Protein AF-A0A950A5D2-F1 (afdb_monomer)

Structure (mmCIF, N/CA/C/O backbone):
data_AF-A0A950A5D2-F1
#
_entry.id   AF-A0A950A5D2-F1
#
loop_
_atom_site.group_PDB
_atom_site.id
_atom_site.type_symbol
_atom_site.label_atom_id
_atom_site.label_alt_id
_atom_site.label_comp_id
_atom_site.label_asym_id
_atom_site.label_entity_id
_atom_site.label_seq_id
_atom_site.pdbx_PDB_ins_code
_atom_site.Cartn_x
_atom_site.Cartn_y
_atom_site.Cartn_z
_atom_site.occupancy
_atom_site.B_iso_or_equiv
_atom_site.auth_seq_id
_atom_site.auth_comp_id
_atom_site.auth_asym_id
_atom_site.auth_atom_id
_atom_site.pdbx_PDB_model_num
ATOM 1 N N . MET A 1 1 ? 0.157 -21.862 40.220 1.00 46.84 1 MET A N 1
ATOM 2 C CA . MET A 1 1 ? 0.129 -20.539 39.560 1.00 46.84 1 MET A CA 1
ATOM 3 C C . MET A 1 1 ? -1.305 -20.059 39.622 1.00 46.84 1 MET A C 1
ATOM 5 O O . MET A 1 1 ? -2.165 -20.809 39.188 1.00 46.84 1 MET A O 1
ATOM 9 N N . SER A 1 2 ? -1.564 -18.911 40.253 1.00 56.12 2 SER A N 1
ATOM 10 C CA . SER A 1 2 ? -2.921 -18.351 40.339 1.00 56.12 2 SER A CA 1
ATOM 11 C C . SER A 1 2 ? -3.432 -18.025 38.936 1.00 56.12 2 SER A C 1
ATOM 13 O O . SER A 1 2 ? -2.636 -17.588 38.102 1.00 56.12 2 SER A O 1
ATOM 15 N N . GLU A 1 3 ? -4.721 -18.242 38.674 1.00 64.38 3 GLU A N 1
ATOM 16 C CA . GLU A 1 3 ? -5.337 -17.816 37.415 1.00 64.38 3 GLU A CA 1
ATOM 17 C C . GLU A 1 3 ? -5.166 -16.302 37.214 1.00 64.38 3 GLU A C 1
ATOM 19 O O . GLU A 1 3 ? -5.234 -15.541 38.189 1.00 64.38 3 GLU A O 1
ATOM 24 N N . PRO A 1 4 ? -4.909 -15.852 35.973 1.00 75.88 4 PRO A N 1
ATOM 25 C CA . PRO A 1 4 ? -4.774 -14.436 35.684 1.00 75.88 4 PRO A CA 1
ATOM 26 C C . PRO A 1 4 ? -6.087 -13.703 35.983 1.00 75.88 4 PRO A C 1
ATOM 28 O O . PRO A 1 4 ? -7.171 -14.134 35.590 1.00 75.88 4 PRO A O 1
ATOM 31 N N . ARG A 1 5 ? -5.986 -12.566 36.677 1.00 86.44 5 ARG A N 1
ATOM 32 C CA . ARG A 1 5 ? -7.112 -11.658 36.907 1.00 86.44 5 ARG A CA 1
ATOM 33 C C . ARG A 1 5 ? -7.608 -11.145 35.557 1.00 86.44 5 ARG A C 1
ATOM 35 O O . ARG A 1 5 ? -6.814 -10.801 34.685 1.00 86.44 5 ARG A O 1
ATOM 42 N N . SER A 1 6 ? -8.923 -11.033 35.411 1.00 81.56 6 SER A N 1
ATOM 43 C CA . SER A 1 6 ? -9.523 -10.338 34.271 1.00 81.56 6 SER A CA 1
ATOM 44 C C . SER A 1 6 ? -9.607 -8.842 34.561 1.00 81.56 6 SER A C 1
ATOM 46 O O . SER A 1 6 ? -9.961 -8.440 35.673 1.00 81.56 6 SER A O 1
ATOM 48 N N . LEU A 1 7 ? -9.268 -8.012 33.573 1.00 81.44 7 LEU A N 1
ATOM 49 C CA . LEU A 1 7 ? -9.508 -6.573 33.667 1.00 81.44 7 LEU A CA 1
ATOM 50 C C . LEU A 1 7 ? -11.023 -6.305 33.692 1.00 81.44 7 LEU A C 1
ATOM 52 O O . LEU A 1 7 ? -11.775 -7.010 33.016 1.00 81.44 7 LEU A O 1
ATOM 56 N N . PRO A 1 8 ? -11.491 -5.303 34.457 1.00 77.19 8 PRO A N 1
ATOM 57 C CA . PRO A 1 8 ? -12.885 -4.880 34.387 1.00 77.19 8 PRO A CA 1
ATOM 58 C C . PRO A 1 8 ? -13.204 -4.307 32.990 1.00 77.19 8 PRO A C 1
ATOM 60 O O . PRO A 1 8 ? -12.280 -3.869 32.305 1.00 77.19 8 PRO A O 1
ATOM 63 N N . PRO A 1 9 ? -14.488 -4.234 32.583 1.00 64.06 9 PRO A N 1
ATOM 64 C CA . PRO A 1 9 ? -14.891 -3.759 31.250 1.00 64.06 9 PRO A CA 1
ATOM 65 C C . PRO A 1 9 ? -14.384 -2.353 30.895 1.00 64.06 9 PRO A C 1
ATOM 67 O O . PRO A 1 9 ? -14.128 -2.057 29.733 1.00 64.06 9 PRO A O 1
ATOM 70 N N . HIS A 1 10 ? -14.205 -1.497 31.905 1.00 69.88 10 HIS A N 1
ATOM 71 C CA . HIS A 1 10 ? -13.633 -0.156 31.775 1.00 69.88 10 HIS A CA 1
ATOM 72 C C . HIS A 1 10 ? -12.437 -0.019 32.727 1.00 69.88 10 HIS A C 1
ATOM 74 O O . HIS A 1 10 ? -12.582 0.484 33.845 1.00 69.88 10 HIS A O 1
ATOM 80 N N . PRO A 1 11 ? -11.257 -0.535 32.349 1.00 82.00 11 PRO A N 1
ATOM 81 C CA . PRO A 1 11 ? -10.091 -0.510 33.221 1.00 82.00 11 PRO A CA 1
ATOM 82 C C . PRO A 1 11 ? -9.528 0.906 33.325 1.00 82.00 11 PRO A C 1
ATOM 84 O O . PRO A 1 11 ? -9.316 1.550 32.318 1.00 82.00 11 PRO A O 1
ATOM 87 N N . ASP A 1 12 ? -9.226 1.407 34.521 1.00 85.31 12 ASP A N 1
ATOM 88 C CA . ASP A 1 12 ? -8.642 2.746 34.686 1.00 85.31 12 ASP A CA 1
ATOM 89 C C . ASP A 1 12 ? -7.142 2.653 34.991 1.00 85.31 12 ASP A C 1
ATOM 91 O O . ASP A 1 12 ? -6.709 2.100 36.009 1.00 85.31 12 ASP A O 1
ATOM 95 N N . LEU A 1 13 ? -6.319 3.244 34.122 1.00 88.56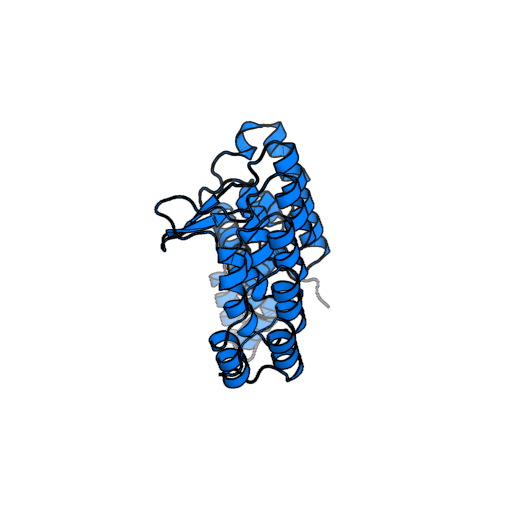 13 LEU A N 1
ATOM 96 C CA . LEU A 1 13 ? -4.873 3.276 34.309 1.00 88.56 13 LEU A CA 1
ATOM 97 C C . LEU A 1 13 ? -4.464 4.032 35.581 1.00 88.56 13 LEU A C 1
ATOM 99 O O . LEU A 1 13 ? -3.446 3.694 36.193 1.00 88.56 13 LEU A O 1
ATOM 103 N N . ARG A 1 14 ? -5.225 5.054 35.993 1.00 88.12 14 ARG A N 1
ATOM 104 C CA . ARG A 1 14 ? -4.987 5.768 37.256 1.00 88.12 14 ARG A CA 1
ATOM 105 C C . ARG A 1 14 ? -5.184 4.819 38.431 1.00 88.12 14 ARG A C 1
ATOM 107 O O . ARG A 1 14 ? -4.279 4.708 39.255 1.00 88.12 14 ARG A O 1
ATOM 114 N N . HIS A 1 15 ? -6.273 4.047 38.427 1.00 90.12 15 HIS A N 1
ATOM 115 C CA . HIS A 1 15 ? -6.530 3.029 39.444 1.00 90.12 15 HIS A CA 1
ATOM 116 C C . HIS A 1 15 ? -5.378 2.020 39.553 1.00 90.12 15 HIS A C 1
ATOM 118 O O . HIS A 1 15 ? -4.878 1.774 40.649 1.00 90.12 15 HIS A O 1
ATOM 124 N N . LEU A 1 16 ? -4.897 1.484 38.426 1.00 92.94 16 LEU A N 1
ATOM 125 C CA . LEU A 1 16 ? -3.789 0.518 38.416 1.00 92.94 16 LEU A CA 1
ATOM 126 C C . LEU A 1 16 ? -2.464 1.136 38.901 1.00 92.94 16 LEU A C 1
ATOM 128 O O . LEU A 1 16 ? -1.677 0.484 39.591 1.00 92.94 16 LEU A O 1
ATOM 132 N N . ARG A 1 17 ? -2.204 2.411 38.578 1.00 93.44 17 ARG A N 1
ATOM 133 C CA . ARG A 1 17 ? -1.034 3.146 39.097 1.00 93.44 17 ARG A CA 1
ATOM 134 C C . ARG A 1 17 ? -1.121 3.346 40.604 1.00 93.44 17 ARG A C 1
ATOM 136 O O . ARG A 1 17 ? -0.103 3.231 41.287 1.00 93.44 17 ARG A O 1
ATOM 143 N N . ASP A 1 18 ? -2.303 3.650 41.119 1.00 95.00 18 ASP A N 1
ATOM 144 C CA . ASP A 1 18 ? -2.505 3.858 42.547 1.00 95.00 18 ASP A CA 1
ATOM 145 C C . ASP A 1 18 ? -2.479 2.536 43.321 1.00 95.00 18 ASP A C 1
ATOM 147 O O . ASP A 1 18 ? -1.896 2.483 44.405 1.00 95.00 18 ASP A O 1
ATOM 151 N N . GLU A 1 19 ? -2.968 1.439 42.738 1.00 94.38 19 GLU A N 1
ATOM 152 C CA . GLU A 1 19 ? -2.760 0.084 43.258 1.00 94.38 19 GLU A CA 1
ATOM 153 C C . GLU A 1 19 ? -1.265 -0.243 43.382 1.00 94.38 19 GLU A C 1
ATOM 155 O O . GLU A 1 19 ? -0.823 -0.634 44.463 1.00 94.38 19 GLU A O 1
ATOM 160 N N . ALA A 1 20 ? -0.460 0.018 42.346 1.00 95.88 20 ALA A N 1
ATOM 161 C CA . ALA A 1 20 ? 0.987 -0.210 42.397 1.00 95.88 20 ALA A CA 1
ATOM 162 C C . ALA A 1 20 ? 1.672 0.588 43.522 1.00 95.88 20 ALA A C 1
ATOM 164 O O . ALA A 1 20 ? 2.525 0.063 44.243 1.00 95.88 20 ALA A O 1
ATOM 165 N N . LYS A 1 21 ? 1.281 1.857 43.717 1.00 95.56 21 LYS A N 1
ATOM 166 C CA . LYS A 1 21 ? 1.785 2.687 44.826 1.00 95.56 21 LYS A CA 1
ATOM 167 C C . LYS A 1 21 ? 1.363 2.133 46.189 1.00 95.56 21 LYS A C 1
ATOM 169 O O . LYS A 1 21 ? 2.186 2.127 47.104 1.00 95.56 21 LYS A O 1
ATOM 174 N N . ARG A 1 22 ? 0.113 1.668 46.333 1.00 96.81 22 ARG A N 1
ATOM 175 C CA . ARG A 1 22 ? -0.400 1.066 47.578 1.00 96.81 22 ARG A CA 1
ATOM 176 C C . ARG A 1 22 ? 0.359 -0.205 47.940 1.00 96.81 22 ARG A C 1
ATOM 178 O O . ARG A 1 22 ? 0.834 -0.293 49.066 1.00 96.81 22 ARG A O 1
ATOM 185 N N . ARG A 1 23 ? 0.551 -1.121 46.988 1.00 96.56 23 ARG A N 1
ATOM 186 C CA . ARG A 1 23 ? 1.287 -2.380 47.201 1.00 96.56 23 ARG A CA 1
ATOM 187 C C . ARG A 1 23 ? 2.767 -2.161 47.517 1.00 96.56 23 ARG A C 1
ATOM 189 O O . ARG A 1 23 ? 3.355 -2.850 48.343 1.00 96.56 23 ARG A O 1
ATOM 196 N N . ARG A 1 24 ? 3.380 -1.126 46.933 1.00 96.81 24 ARG A N 1
ATOM 197 C CA . ARG A 1 24 ? 4.717 -0.687 47.358 1.00 96.81 24 ARG A CA 1
ATOM 198 C C . ARG A 1 24 ? 4.708 -0.143 48.791 1.00 96.81 24 ARG A C 1
ATOM 200 O O . ARG A 1 24 ? 5.633 -0.405 49.548 1.00 96.81 24 ARG A O 1
ATOM 207 N N . LYS A 1 25 ? 3.696 0.645 49.171 1.00 95.50 25 LYS A N 1
ATOM 208 C CA . LYS A 1 25 ? 3.600 1.247 50.514 1.00 95.50 25 LYS A CA 1
ATOM 209 C C . LYS A 1 25 ? 3.325 0.207 51.608 1.00 95.50 25 LYS A C 1
ATOM 211 O O . LYS A 1 25 ? 3.802 0.396 52.720 1.00 95.50 25 LYS A O 1
ATOM 216 N N . SER A 1 26 ? 2.598 -0.869 51.303 1.00 95.88 26 SER A N 1
ATOM 217 C CA . SER A 1 26 ? 2.350 -1.983 52.231 1.00 95.88 26 SER A CA 1
ATOM 218 C C . SER A 1 26 ? 3.548 -2.923 52.408 1.00 95.88 26 SER A C 1
ATOM 220 O O . SER A 1 26 ? 3.489 -3.810 53.252 1.00 95.88 26 SER A O 1
ATOM 222 N N . GLY A 1 27 ? 4.626 -2.743 51.635 1.00 94.69 27 GLY A N 1
ATOM 223 C CA . GLY A 1 27 ? 5.817 -3.593 51.686 1.00 94.69 27 GLY A CA 1
ATOM 224 C C . GLY A 1 27 ? 5.728 -4.874 50.850 1.00 94.69 27 GLY A C 1
ATOM 225 O O . GLY A 1 27 ? 6.685 -5.639 50.842 1.00 94.69 27 GLY A O 1
ATOM 226 N N . GLU A 1 28 ? 4.634 -5.095 50.110 1.00 95.19 28 GLU A N 1
ATOM 227 C CA . GLU A 1 28 ? 4.464 -6.259 49.220 1.00 95.19 28 GLU A CA 1
ATOM 228 C C . GLU A 1 28 ? 5.519 -6.279 48.104 1.00 95.19 28 GLU A C 1
ATOM 230 O O . GLU A 1 28 ? 6.025 -7.333 47.728 1.00 95.19 28 GLU A O 1
ATOM 235 N N . PHE A 1 29 ? 5.893 -5.098 47.602 1.00 95.62 29 PHE A N 1
ATOM 236 C CA . PHE A 1 29 ? 6.957 -4.941 46.615 1.00 95.62 29 PHE A CA 1
ATOM 237 C C . PHE A 1 29 ? 7.978 -3.883 47.050 1.00 95.62 29 PHE A C 1
ATOM 239 O O . PHE A 1 29 ? 7.594 -2.824 47.554 1.00 95.62 29 PHE A O 1
ATOM 246 N N . PRO A 1 30 ? 9.277 -4.088 46.760 1.00 93.81 30 PRO A N 1
ATOM 247 C CA . PRO A 1 30 ? 10.335 -3.168 47.180 1.00 93.81 30 PRO A CA 1
ATOM 248 C C . PRO A 1 30 ? 10.381 -1.875 46.346 1.00 93.81 30 PRO A C 1
ATOM 250 O O . PRO A 1 30 ? 10.964 -0.877 46.769 1.00 93.81 30 PRO A O 1
ATOM 253 N N . SER A 1 31 ? 9.755 -1.848 45.164 1.00 96.88 31 SER A N 1
ATOM 254 C CA . SER A 1 31 ? 9.669 -0.656 44.316 1.00 96.88 31 SER A CA 1
ATOM 255 C C . SER A 1 31 ? 8.347 -0.589 43.550 1.00 96.88 31 SER A C 1
ATOM 257 O O . SER A 1 31 ? 7.691 -1.603 43.313 1.00 96.88 31 SER A O 1
ATOM 259 N N . VAL A 1 32 ? 7.968 0.620 43.119 1.00 94.81 32 VAL A N 1
ATOM 260 C CA . VAL A 1 32 ? 6.764 0.827 42.295 1.00 94.81 32 VAL A CA 1
ATOM 261 C C . VAL A 1 32 ? 6.895 0.117 40.945 1.00 94.81 32 VAL A C 1
ATOM 263 O O . VAL A 1 32 ? 5.914 -0.432 40.457 1.00 94.81 32 VAL A O 1
ATOM 266 N N . ALA A 1 33 ? 8.097 0.071 40.364 1.00 94.75 33 ALA A N 1
ATOM 267 C CA . ALA A 1 33 ? 8.340 -0.619 39.098 1.00 94.75 33 ALA A CA 1
ATOM 268 C C . ALA A 1 33 ? 8.103 -2.137 39.211 1.00 94.75 33 ALA A C 1
ATOM 270 O O . ALA A 1 33 ? 7.506 -2.739 38.319 1.00 94.75 33 ALA A O 1
ATOM 271 N N . LEU A 1 34 ? 8.515 -2.752 40.325 1.00 95.56 34 LEU A N 1
ATOM 272 C CA . LEU A 1 34 ? 8.261 -4.173 40.577 1.00 95.56 34 LEU A CA 1
ATOM 273 C C . LEU A 1 34 ? 6.786 -4.446 40.885 1.00 95.56 34 LEU A C 1
ATOM 275 O O . LEU A 1 34 ? 6.251 -5.424 40.373 1.00 95.56 34 LEU A O 1
ATOM 279 N N . ALA A 1 35 ? 6.108 -3.550 41.611 1.00 95.38 35 ALA A N 1
ATOM 280 C CA . ALA A 1 35 ? 4.660 -3.633 41.806 1.00 95.38 35 ALA A CA 1
ATOM 281 C C . ALA A 1 35 ? 3.896 -3.546 40.472 1.00 95.38 35 ALA A C 1
ATOM 283 O O . ALA A 1 35 ? 3.001 -4.342 40.211 1.00 95.38 35 ALA A O 1
ATOM 284 N N . GLN A 1 36 ? 4.284 -2.622 39.588 1.00 96.62 36 GLN A N 1
ATOM 285 C CA . GLN A 1 36 ? 3.721 -2.492 38.242 1.00 96.62 36 GLN A CA 1
ATOM 286 C C . GLN A 1 36 ? 3.942 -3.749 37.390 1.00 96.62 36 GLN A C 1
ATOM 288 O O . GLN A 1 36 ? 3.036 -4.168 36.672 1.00 96.62 36 GLN A O 1
ATOM 293 N N . LEU A 1 37 ? 5.124 -4.369 37.465 1.00 95.38 37 LEU A N 1
ATOM 294 C CA . LEU A 1 37 ? 5.397 -5.632 36.777 1.00 95.38 37 LEU A CA 1
ATOM 295 C C . LEU A 1 37 ? 4.570 -6.791 37.352 1.00 95.38 37 LEU A C 1
ATOM 297 O O . LEU A 1 37 ? 4.059 -7.600 36.580 1.00 95.38 37 LEU A O 1
ATOM 301 N N . GLY A 1 38 ? 4.432 -6.866 38.679 1.00 94.69 38 GLY A N 1
ATOM 302 C CA . GLY A 1 38 ? 3.586 -7.849 39.359 1.00 94.69 38 GLY A CA 1
ATOM 303 C C . GLY A 1 38 ? 2.132 -7.742 38.908 1.00 94.69 38 GLY A C 1
ATOM 304 O O . GLY A 1 38 ? 1.586 -8.708 38.384 1.00 94.69 38 GLY A O 1
ATOM 305 N N . ILE A 1 39 ? 1.564 -6.534 38.974 1.00 94.12 39 ILE A N 1
ATOM 306 C CA . ILE A 1 39 ? 0.206 -6.234 38.497 1.00 94.12 39 ILE A CA 1
ATOM 307 C C . ILE A 1 39 ? 0.054 -6.587 37.012 1.00 94.12 39 ILE A C 1
ATOM 309 O O . ILE A 1 39 ? -0.914 -7.236 36.633 1.00 94.12 39 ILE A O 1
ATOM 313 N N . ALA A 1 40 ? 1.016 -6.221 36.158 1.00 93.25 40 ALA A N 1
ATOM 314 C CA . ALA A 1 40 ? 0.969 -6.587 34.743 1.00 93.25 40 ALA A CA 1
ATOM 315 C C . ALA A 1 40 ? 0.857 -8.105 34.547 1.00 93.25 40 ALA A C 1
ATOM 317 O O . ALA A 1 40 ? -0.008 -8.554 33.798 1.00 93.25 40 ALA A O 1
ATOM 318 N N . ARG A 1 41 ? 1.675 -8.887 35.258 1.00 93.56 41 ARG A N 1
ATOM 319 C CA . ARG A 1 41 ? 1.667 -10.354 35.177 1.00 93.56 41 ARG A CA 1
ATOM 320 C C . ARG A 1 41 ? 0.385 -10.969 35.730 1.00 93.56 41 ARG A C 1
ATOM 322 O O . ARG A 1 41 ? -0.084 -11.943 35.153 1.00 93.56 41 ARG A O 1
ATOM 329 N N . GLU A 1 42 ? -0.190 -10.397 36.788 1.00 93.81 42 GLU A N 1
ATOM 330 C CA . GLU A 1 42 ? -1.494 -10.818 37.319 1.00 93.81 42 GLU A CA 1
ATOM 331 C C . GLU A 1 42 ? -2.598 -10.708 36.270 1.00 93.81 42 GLU A C 1
ATOM 333 O O . GLU A 1 42 ? -3.445 -11.587 36.208 1.00 93.81 42 GLU A O 1
ATOM 338 N N . TYR A 1 43 ? -2.562 -9.683 35.417 1.00 89.62 43 TYR A N 1
ATOM 339 C CA . TYR A 1 43 ? -3.497 -9.518 34.299 1.00 89.62 43 TYR A CA 1
ATOM 340 C C . TYR A 1 43 ? -3.020 -10.195 32.995 1.00 89.62 43 TYR A C 1
ATOM 342 O O . TYR A 1 43 ? -3.552 -9.923 31.924 1.00 89.62 43 TYR A O 1
ATOM 350 N N . GLY A 1 44 ? -1.990 -11.051 33.046 1.00 89.06 44 GLY A N 1
ATOM 351 C CA . GLY A 1 44 ? -1.483 -11.796 31.883 1.00 89.06 44 GLY A CA 1
ATOM 352 C C . GLY A 1 44 ? -0.515 -11.029 30.967 1.00 89.06 44 GLY A C 1
ATOM 353 O O . GLY A 1 44 ? -0.065 -11.556 29.949 1.00 89.06 44 GLY A O 1
ATOM 354 N N . PHE A 1 45 ? -0.123 -9.803 31.320 1.00 90.00 45 PHE A N 1
ATOM 355 C CA . PHE A 1 45 ? 0.804 -8.986 30.537 1.00 90.00 45 PHE A CA 1
ATOM 356 C C . PHE A 1 45 ? 2.258 -9.194 30.972 1.00 90.00 45 PHE A C 1
ATOM 358 O O . PHE A 1 45 ? 2.617 -9.134 32.147 1.00 90.00 45 PHE A O 1
ATOM 365 N N . ARG A 1 46 ? 3.157 -9.357 29.995 1.00 90.69 46 ARG A N 1
ATOM 366 C CA . ARG A 1 46 ? 4.596 -9.571 30.254 1.00 90.69 46 ARG A CA 1
ATOM 367 C C . ARG A 1 46 ? 5.329 -8.332 30.783 1.00 90.69 46 ARG A C 1
ATOM 369 O O . ARG A 1 46 ? 6.445 -8.460 31.280 1.00 90.69 46 ARG A O 1
ATOM 376 N N . SER A 1 47 ? 4.738 -7.144 30.655 1.00 92.19 47 SER A N 1
ATOM 377 C CA . SER A 1 47 ? 5.317 -5.890 31.136 1.00 92.19 47 SER A CA 1
ATOM 378 C C . SER A 1 47 ? 4.252 -4.821 31.386 1.00 92.19 47 SER A C 1
ATOM 380 O O . SER A 1 47 ? 3.185 -4.822 30.767 1.00 92.19 47 SER A O 1
ATOM 382 N N . TRP A 1 48 ? 4.570 -3.867 32.264 1.00 91.75 48 TRP A N 1
ATOM 383 C CA . TRP A 1 48 ? 3.701 -2.728 32.559 1.00 91.75 48 TRP A CA 1
ATOM 384 C C . TRP A 1 48 ? 3.377 -1.853 31.335 1.00 91.75 48 TRP A C 1
ATOM 386 O O . TRP A 1 48 ? 2.207 -1.520 31.166 1.00 91.75 48 TRP A O 1
ATOM 396 N N . PRO A 1 49 ? 4.325 -1.523 30.431 1.00 89.00 49 PRO A N 1
ATOM 397 C CA . PRO A 1 49 ? 3.995 -0.807 29.199 1.00 89.00 49 PRO A CA 1
ATOM 398 C C . PRO A 1 49 ? 2.942 -1.509 28.330 1.00 89.00 49 PRO A C 1
ATOM 400 O O . PRO A 1 49 ? 2.120 -0.823 27.734 1.00 89.00 49 PRO A O 1
ATOM 403 N N . ARG A 1 50 ? 2.917 -2.853 28.286 1.00 85.19 50 ARG A N 1
ATOM 404 C CA . ARG A 1 50 ? 1.892 -3.602 27.533 1.00 85.19 50 ARG A CA 1
ATOM 405 C C . ARG A 1 50 ? 0.521 -3.534 28.200 1.00 85.19 50 ARG A C 1
ATOM 407 O O . ARG A 1 50 ? -0.456 -3.308 27.499 1.00 85.19 50 ARG A O 1
ATOM 414 N N . LEU A 1 51 ? 0.457 -3.673 29.529 1.00 87.56 51 LEU A N 1
ATOM 415 C CA . LEU A 1 51 ? -0.792 -3.481 30.277 1.00 87.56 51 LEU A CA 1
ATOM 416 C C . LEU A 1 51 ? -1.311 -2.049 30.100 1.00 87.56 51 LEU A C 1
ATOM 418 O O . LEU A 1 51 ? -2.476 -1.848 29.781 1.00 87.56 51 LEU A O 1
ATOM 422 N N . LYS A 1 52 ? -0.433 -1.053 30.257 1.00 86.25 52 LYS A N 1
ATOM 423 C CA . LYS A 1 52 ? -0.767 0.359 30.059 1.00 86.25 52 LYS A CA 1
ATOM 424 C C . LYS A 1 52 ? -1.340 0.601 28.664 1.00 86.25 52 LYS A C 1
ATOM 426 O O . LYS A 1 52 ? -2.405 1.195 28.556 1.00 86.25 52 LYS A O 1
ATOM 431 N N . PHE A 1 53 ? -0.640 0.129 27.633 1.00 80.88 53 PHE A N 1
ATOM 432 C CA . PHE A 1 53 ? -1.087 0.264 26.254 1.00 80.88 53 PHE A CA 1
ATOM 433 C C . PHE A 1 53 ? -2.453 -0.391 26.054 1.00 80.88 53 PHE A C 1
ATOM 435 O O . PHE A 1 53 ? -3.326 0.237 25.479 1.00 80.88 53 PHE A O 1
ATOM 442 N N . HIS A 1 54 ? -2.660 -1.608 26.569 1.00 81.75 54 HIS A N 1
ATOM 443 C CA . HIS A 1 54 ? -3.949 -2.287 26.476 1.00 81.75 54 HIS A CA 1
ATOM 444 C C . HIS A 1 54 ? -5.066 -1.480 27.148 1.00 81.75 54 HIS A C 1
ATOM 446 O O . HIS A 1 54 ? -6.085 -1.237 26.523 1.00 81.75 54 HIS A O 1
ATOM 452 N N . VAL A 1 55 ? -4.858 -0.991 28.375 1.00 82.81 55 VAL A N 1
ATOM 453 C CA . VAL A 1 55 ? -5.849 -0.174 29.096 1.00 82.81 55 VAL A CA 1
ATOM 454 C C . VAL A 1 55 ? -6.169 1.123 28.352 1.00 82.81 55 VAL A C 1
ATOM 456 O O . VAL A 1 55 ? -7.335 1.462 28.179 1.00 82.81 55 VAL A O 1
ATOM 459 N N . GLU A 1 56 ? -5.158 1.837 27.859 1.00 76.25 56 GLU A N 1
ATOM 460 C CA . GLU A 1 56 ? -5.362 3.031 27.024 1.00 76.25 56 GLU A CA 1
ATOM 461 C C . GLU A 1 56 ? -6.086 2.674 25.711 1.00 76.25 56 GLU A C 1
ATOM 463 O O . GLU A 1 56 ? -6.948 3.416 25.250 1.00 76.25 56 GLU A O 1
ATOM 468 N N . ALA A 1 57 ? -5.809 1.496 25.152 1.00 70.62 57 ALA A N 1
ATOM 469 C CA . ALA A 1 57 ? -6.443 0.955 23.957 1.00 70.62 57 ALA A CA 1
ATOM 470 C C . ALA A 1 57 ? -7.835 0.348 24.184 1.00 70.62 57 ALA A C 1
ATOM 472 O O . ALA A 1 57 ? -8.447 -0.056 23.207 1.00 70.62 57 ALA A O 1
ATOM 473 N N . VAL A 1 58 ? -8.362 0.256 25.405 1.00 72.25 58 VAL A N 1
ATOM 474 C CA . VAL A 1 58 ? -9.747 -0.210 25.648 1.00 72.25 58 VAL A CA 1
ATOM 475 C C . VAL A 1 58 ? -10.604 0.812 26.395 1.00 72.25 58 VAL A C 1
ATOM 477 O O . VAL A 1 58 ? -11.817 0.663 26.462 1.00 72.25 58 VAL A O 1
ATOM 480 N N . THR A 1 59 ? -9.997 1.879 26.922 1.00 71.75 59 THR A N 1
ATOM 481 C CA . THR A 1 59 ? -10.716 2.995 27.567 1.00 71.75 59 THR A CA 1
ATOM 482 C C . THR A 1 59 ? -11.138 4.100 26.611 1.00 71.75 59 THR A C 1
ATOM 484 O O . THR A 1 59 ? -12.037 4.870 26.941 1.00 71.75 59 THR A O 1
ATOM 487 N N . LEU A 1 60 ? -10.499 4.204 25.445 1.00 70.38 60 LEU A N 1
ATOM 488 C CA . LEU A 1 60 ? -10.924 5.120 24.391 1.00 70.38 60 LEU A CA 1
ATOM 489 C C . LEU A 1 60 ? -12.236 4.641 23.753 1.00 70.38 60 LEU A C 1
ATOM 491 O O . LEU A 1 60 ? -12.460 3.437 23.602 1.00 70.38 60 LEU A O 1
ATOM 495 N N . ASP A 1 61 ? -13.068 5.592 23.321 1.00 84.00 61 ASP A N 1
ATOM 496 C CA . ASP A 1 61 ? -14.256 5.307 22.512 1.00 84.00 61 ASP A CA 1
ATOM 497 C C . ASP A 1 61 ? -13.893 4.429 21.301 1.00 84.00 61 ASP A C 1
ATOM 499 O O . ASP A 1 61 ? -12.834 4.609 20.690 1.00 84.00 61 ASP A O 1
ATOM 503 N N . ALA A 1 62 ? -14.746 3.457 20.966 1.00 84.50 62 ALA A N 1
ATOM 504 C CA . ALA A 1 62 ? -14.470 2.502 19.892 1.00 84.50 62 ALA A CA 1
ATOM 505 C C . ALA A 1 62 ? -14.203 3.202 18.549 1.00 84.50 62 ALA A C 1
ATOM 507 O O . ALA A 1 62 ? -13.294 2.791 17.827 1.00 84.50 62 ALA A O 1
ATOM 508 N N . THR A 1 63 ? -14.880 4.324 18.283 1.00 89.19 63 THR A N 1
ATOM 509 C CA . THR A 1 63 ? -14.657 5.152 17.093 1.00 89.19 63 THR A CA 1
ATOM 510 C C . THR A 1 63 ? -13.255 5.740 17.090 1.00 89.19 63 THR A C 1
ATOM 512 O O . THR A 1 63 ? -12.542 5.634 16.098 1.00 89.19 63 THR A O 1
ATOM 515 N N . VAL A 1 64 ? -12.807 6.312 18.210 1.00 88.88 64 VAL A N 1
ATOM 516 C CA . VAL A 1 64 ? -11.452 6.878 18.320 1.00 88.88 64 VAL A CA 1
ATOM 517 C C . VAL A 1 64 ? -10.403 5.787 18.106 1.00 88.88 64 VAL A C 1
ATOM 519 O O . VAL A 1 64 ? -9.406 5.996 17.418 1.00 88.88 64 VAL A O 1
ATOM 522 N N . ARG A 1 65 ? -10.630 4.589 18.646 1.00 89.50 65 ARG A N 1
ATOM 523 C CA . ARG A 1 65 ? -9.715 3.454 18.471 1.00 89.50 65 ARG A CA 1
ATOM 524 C C . ARG A 1 65 ? -9.672 2.949 17.035 1.00 89.50 65 ARG A C 1
ATOM 526 O O . ARG A 1 65 ? -8.579 2.682 16.542 1.00 89.50 65 ARG A O 1
ATOM 533 N N . ALA A 1 66 ? -10.817 2.880 16.362 1.00 94.06 66 ALA A N 1
ATOM 534 C CA . ALA A 1 66 ? -10.912 2.569 14.940 1.00 94.06 66 ALA A CA 1
ATOM 535 C C . ALA A 1 66 ? -10.150 3.597 14.087 1.00 94.06 66 ALA A C 1
ATOM 537 O O . ALA A 1 66 ? -9.351 3.222 13.232 1.00 94.06 66 ALA A O 1
ATOM 538 N N . GLN A 1 67 ? -10.283 4.894 14.386 1.00 93.62 67 GLN A N 1
ATOM 539 C CA . GLN A 1 67 ? -9.520 5.942 13.699 1.00 93.62 67 GLN A CA 1
ATOM 540 C C . GLN A 1 67 ? -8.008 5.782 13.901 1.00 93.62 67 GLN A C 1
ATOM 542 O O . GLN A 1 67 ? -7.243 5.869 12.941 1.00 93.62 67 GLN A O 1
ATOM 547 N N . VAL A 1 68 ? -7.563 5.494 15.129 1.00 92.44 68 VAL A N 1
ATOM 548 C CA . VAL A 1 68 ? -6.143 5.240 15.419 1.00 92.44 68 VAL A CA 1
ATOM 549 C C . VAL A 1 68 ? -5.658 3.964 14.729 1.00 92.44 68 VAL A C 1
ATOM 551 O O . VAL A 1 68 ? -4.528 3.943 14.239 1.00 92.44 68 VAL A O 1
ATOM 554 N N . LEU A 1 69 ? -6.479 2.911 14.670 1.00 95.38 69 LEU A N 1
ATOM 555 C CA . LEU A 1 69 ? -6.169 1.683 13.938 1.00 95.38 69 LEU A CA 1
ATOM 556 C C . LEU A 1 69 ? -5.943 1.986 12.457 1.00 95.38 69 LEU A C 1
ATOM 558 O O . LEU A 1 69 ? -4.894 1.617 11.937 1.00 95.38 69 LEU A O 1
ATOM 562 N N . ILE A 1 70 ? -6.869 2.699 11.812 1.00 96.69 70 ILE A N 1
ATOM 563 C CA . ILE A 1 70 ? -6.749 3.104 10.408 1.00 96.69 70 ILE A CA 1
ATOM 564 C C . ILE A 1 70 ? -5.496 3.938 10.189 1.00 96.69 70 ILE A C 1
ATOM 566 O O . ILE A 1 70 ? -4.658 3.559 9.377 1.00 96.69 70 ILE A O 1
ATOM 570 N N . ALA A 1 71 ? -5.315 5.004 10.972 1.00 93.38 71 ALA A N 1
ATOM 571 C CA . ALA A 1 71 ? -4.141 5.858 10.866 1.00 93.38 71 ALA A CA 1
ATOM 572 C C . ALA A 1 71 ? -2.840 5.057 11.026 1.00 93.38 71 ALA A C 1
ATOM 574 O O . ALA A 1 71 ? -1.871 5.313 10.321 1.00 93.38 71 ALA A O 1
ATOM 575 N N . SER A 1 72 ? -2.806 4.057 11.912 1.00 93.69 72 SER A N 1
ATOM 576 C CA . SER A 1 72 ? -1.630 3.201 12.117 1.00 93.69 72 SER A CA 1
ATOM 577 C C . SER A 1 72 ? -1.430 2.192 10.979 1.00 93.69 72 SER A C 1
ATOM 579 O O . SER A 1 72 ? -0.296 1.938 10.585 1.00 93.69 72 SER A O 1
ATOM 581 N N . ALA A 1 73 ? -2.510 1.615 10.444 1.00 95.00 73 ALA A N 1
ATOM 582 C CA . ALA A 1 73 ? -2.465 0.629 9.365 1.00 95.00 73 ALA A CA 1
ATOM 583 C C . ALA A 1 73 ? -2.104 1.263 8.012 1.00 95.00 73 ALA A C 1
ATOM 585 O O . ALA A 1 73 ? -1.417 0.629 7.215 1.00 95.00 73 ALA A O 1
ATOM 586 N N . THR A 1 74 ? -2.506 2.513 7.767 1.00 93.38 74 THR A N 1
ATOM 587 C CA . THR A 1 74 ? -2.205 3.257 6.531 1.00 93.38 74 THR A CA 1
ATOM 588 C C . THR A 1 74 ? -1.007 4.203 6.668 1.00 93.38 74 THR A C 1
ATOM 590 O O . THR A 1 74 ? -0.649 4.892 5.713 1.00 93.38 74 THR A O 1
ATOM 593 N N . SER A 1 75 ? -0.320 4.210 7.817 1.00 85.31 75 SER A N 1
ATOM 594 C CA . SER A 1 75 ? 0.966 4.898 8.049 1.00 85.31 75 SER A CA 1
ATOM 595 C C . SER A 1 75 ? 2.057 3.904 8.475 1.00 85.31 75 SER A C 1
ATOM 597 O O . SER A 1 75 ? 1.847 2.696 8.439 1.00 85.31 75 SER A O 1
ATOM 599 N N . ALA A 1 76 ? 3.251 4.383 8.836 1.00 74.56 76 ALA A N 1
ATOM 600 C CA . ALA A 1 76 ? 4.404 3.534 9.145 1.00 74.56 76 ALA A CA 1
ATOM 601 C C . ALA A 1 76 ? 4.333 2.791 10.505 1.00 74.56 76 ALA A C 1
ATOM 603 O O . ALA A 1 76 ? 5.213 1.975 10.789 1.00 74.56 76 ALA A O 1
ATOM 604 N N . ASP A 1 77 ? 3.323 3.025 11.356 1.00 84.25 77 ASP A N 1
ATOM 605 C CA . ASP A 1 77 ? 3.251 2.438 12.709 1.00 84.25 77 ASP A CA 1
ATOM 606 C C . ASP A 1 77 ? 2.469 1.111 12.774 1.00 84.25 77 ASP A C 1
ATOM 608 O O . ASP A 1 77 ? 1.482 0.944 13.499 1.00 84.25 77 ASP A O 1
ATOM 612 N N . LEU A 1 78 ? 2.964 0.109 12.046 1.00 88.25 78 LEU A N 1
ATOM 613 C CA . LEU A 1 78 ? 2.374 -1.235 12.028 1.00 88.25 78 LEU A CA 1
ATOM 614 C C . LEU A 1 78 ? 2.307 -1.909 13.399 1.00 88.25 78 LEU A C 1
ATOM 616 O O . LEU A 1 78 ? 1.391 -2.685 13.679 1.00 88.25 78 LEU A O 1
ATOM 620 N N . ARG A 1 79 ? 3.274 -1.615 14.275 1.00 87.50 79 ARG A N 1
ATOM 621 C CA . ARG A 1 79 ? 3.309 -2.185 15.626 1.00 87.50 79 ARG A CA 1
ATOM 622 C C . ARG A 1 79 ? 2.100 -1.735 16.433 1.00 87.50 79 ARG A C 1
ATOM 624 O O . ARG A 1 79 ? 1.516 -2.553 17.141 1.00 87.50 79 ARG A O 1
ATOM 631 N N . ARG A 1 80 ? 1.710 -0.464 16.312 1.00 88.50 80 ARG A N 1
ATOM 632 C CA . ARG A 1 80 ? 0.519 0.069 16.972 1.00 88.50 80 ARG A CA 1
ATOM 633 C C . ARG A 1 80 ? -0.766 -0.520 16.404 1.00 88.50 80 ARG A C 1
ATOM 635 O O . ARG A 1 80 ? -1.614 -0.926 17.194 1.00 88.50 80 ARG A O 1
ATOM 642 N N . ALA A 1 81 ? -0.881 -0.634 15.079 1.00 92.50 81 ALA A N 1
ATOM 643 C CA . ALA A 1 81 ? -2.035 -1.272 14.440 1.00 92.50 81 ALA A CA 1
ATOM 644 C C . ALA A 1 81 ? -2.235 -2.708 14.954 1.00 92.50 81 ALA A C 1
ATOM 646 O O . ALA A 1 81 ? -3.325 -3.068 15.400 1.00 92.50 81 ALA A O 1
ATOM 647 N N . ARG A 1 82 ? -1.162 -3.512 14.983 1.00 91.44 82 ARG A N 1
ATOM 648 C CA . ARG A 1 82 ? -1.229 -4.892 15.483 1.00 91.44 82 ARG A CA 1
ATOM 649 C C . ARG A 1 82 ? -1.579 -4.952 16.965 1.00 91.44 82 ARG A C 1
ATOM 651 O O . ARG A 1 82 ? -2.418 -5.751 17.353 1.00 91.44 82 ARG A O 1
ATOM 658 N N . ALA A 1 83 ? -0.986 -4.085 17.782 1.00 88.50 83 ALA A N 1
ATOM 659 C CA . ALA A 1 83 ? -1.265 -4.064 19.211 1.00 88.50 83 ALA A CA 1
ATOM 660 C C . ALA A 1 83 ? -2.719 -3.664 19.531 1.00 88.50 83 ALA A C 1
ATOM 662 O O . ALA A 1 83 ? -3.266 -4.155 20.516 1.00 88.50 83 ALA A O 1
ATOM 663 N N . LEU A 1 84 ? -3.349 -2.807 18.715 1.00 89.88 84 LEU A N 1
ATOM 664 C CA . LEU A 1 84 ? -4.777 -2.485 18.831 1.00 89.88 84 LEU A CA 1
ATOM 665 C C . LEU A 1 84 ? -5.656 -3.691 18.490 1.00 89.88 84 LEU A C 1
ATOM 667 O O . LEU A 1 84 ? -6.556 -4.007 19.259 1.00 89.88 84 LEU A O 1
ATOM 671 N N . LEU A 1 85 ? -5.361 -4.391 17.393 1.00 92.38 85 LEU A N 1
ATOM 672 C CA . LEU A 1 85 ? -6.100 -5.592 16.986 1.00 92.38 85 LEU A CA 1
ATOM 673 C C . LEU A 1 85 ? -5.939 -6.753 17.974 1.00 92.38 85 LEU A C 1
ATOM 675 O O . LEU A 1 85 ? -6.901 -7.462 18.243 1.00 92.38 85 LEU A O 1
ATOM 679 N N . ASP A 1 86 ? -4.744 -6.934 18.539 1.00 89.44 86 ASP A N 1
ATOM 680 C CA . ASP A 1 86 ? -4.498 -7.948 19.568 1.00 89.44 86 ASP A CA 1
ATOM 681 C C . ASP A 1 86 ? -5.257 -7.621 20.872 1.00 89.44 86 ASP A C 1
ATOM 683 O O . ASP A 1 86 ? -5.642 -8.526 21.611 1.00 89.44 86 ASP A O 1
ATOM 687 N N . ALA A 1 87 ? -5.445 -6.331 21.180 1.00 85.69 87 ALA A N 1
ATOM 688 C CA . ALA A 1 87 ? -6.155 -5.873 22.374 1.00 85.69 87 ALA A CA 1
ATOM 689 C C . ALA A 1 87 ? -7.682 -5.903 22.215 1.00 85.69 87 ALA A C 1
ATOM 691 O O . ALA A 1 87 ? -8.376 -6.213 23.181 1.00 85.69 87 ALA A O 1
ATOM 692 N N . ASP A 1 88 ? -8.190 -5.575 21.026 1.00 88.25 88 ASP A N 1
ATOM 693 C CA . ASP A 1 88 ? -9.613 -5.569 20.692 1.00 88.25 88 ASP A CA 1
ATOM 694 C C . ASP A 1 88 ? -9.826 -6.027 19.235 1.00 88.25 88 ASP A C 1
ATOM 696 O O . ASP A 1 88 ? -9.862 -5.206 18.310 1.00 88.25 88 ASP A O 1
ATOM 700 N N . PRO A 1 89 ? -9.988 -7.345 19.008 1.00 92.62 89 PRO A N 1
ATOM 701 C CA . PRO A 1 89 ? -10.216 -7.892 17.673 1.00 92.62 89 PRO A CA 1
ATOM 702 C C . PRO A 1 89 ? -11.495 -7.382 16.999 1.00 92.62 89 PRO A C 1
ATOM 704 O O . PRO A 1 89 ? -11.583 -7.404 15.772 1.00 92.62 89 PRO A O 1
ATOM 707 N N . ALA A 1 90 ? -12.486 -6.903 17.765 1.00 93.69 90 ALA A N 1
ATOM 708 C CA . ALA A 1 90 ? -13.732 -6.390 17.200 1.00 93.69 90 ALA A CA 1
ATOM 709 C C . ALA A 1 90 ? -13.519 -5.081 16.421 1.00 93.69 90 ALA A C 1
ATOM 711 O O . ALA A 1 90 ? -14.310 -4.772 15.527 1.00 93.69 90 ALA A O 1
ATOM 712 N N . LEU A 1 91 ? -12.419 -4.355 16.679 1.00 94.75 91 LEU A N 1
ATOM 713 C CA . LEU A 1 91 ? -12.055 -3.154 15.920 1.00 94.75 91 LEU A CA 1
ATOM 714 C C . LEU A 1 91 ? -11.889 -3.428 14.424 1.00 94.75 91 LEU A C 1
ATOM 716 O O . LEU A 1 91 ? -12.217 -2.559 13.621 1.00 94.75 91 LEU A O 1
ATOM 720 N N . ALA A 1 92 ? -11.458 -4.633 14.036 1.00 97.44 92 ALA A N 1
ATOM 721 C CA . ALA A 1 92 ? -11.327 -5.018 12.629 1.00 97.44 92 ALA A CA 1
ATOM 722 C C . ALA A 1 92 ? -12.648 -4.867 11.850 1.00 97.44 92 ALA A C 1
ATOM 724 O O . ALA A 1 92 ? -12.634 -4.610 10.653 1.00 97.44 92 ALA A O 1
ATOM 725 N N . ARG A 1 93 ? -13.796 -4.979 12.533 1.00 97.06 93 ARG A N 1
ATOM 726 C CA . ARG A 1 93 ? -15.145 -4.948 11.942 1.00 97.06 93 ARG A CA 1
ATOM 727 C C . ARG A 1 93 ? -15.958 -3.717 12.343 1.00 97.06 93 ARG A C 1
ATOM 729 O O . ARG A 1 93 ? -17.153 -3.657 12.058 1.00 97.06 93 ARG A O 1
ATOM 736 N N . HIS A 1 94 ? -15.330 -2.755 13.022 1.00 96.56 94 HIS A N 1
ATOM 737 C CA . HIS A 1 94 ? -16.003 -1.581 13.578 1.00 96.56 94 HIS A CA 1
ATOM 738 C C . HIS A 1 94 ? -16.797 -0.815 12.507 1.00 96.56 94 HIS A C 1
ATOM 740 O O . HIS A 1 94 ? -18.004 -0.587 12.625 1.00 96.56 94 HIS A O 1
ATOM 746 N N . ASP A 1 95 ? -16.130 -0.499 11.402 1.00 97.00 95 ASP A N 1
ATOM 747 C CA . ASP A 1 95 ? -16.697 0.163 10.234 1.00 97.00 95 ASP A CA 1
ATOM 748 C C . ASP A 1 95 ? -16.127 -0.423 8.934 1.00 97.00 95 ASP A C 1
ATOM 750 O O . ASP A 1 95 ? -15.285 -1.325 8.947 1.00 97.00 95 ASP A O 1
ATOM 754 N N . LEU A 1 96 ? -16.631 0.067 7.797 1.00 98.44 96 LEU A N 1
ATOM 755 C CA . LEU A 1 96 ? -16.209 -0.402 6.477 1.00 98.44 96 LEU A CA 1
ATOM 756 C C . LEU A 1 96 ? -14.717 -0.137 6.226 1.00 98.44 96 LEU A C 1
ATOM 758 O O . LEU A 1 96 ? -14.044 -0.994 5.666 1.00 98.44 96 LEU A O 1
ATOM 762 N N . ALA A 1 97 ? -14.186 1.006 6.672 1.00 98.38 97 ALA A N 1
ATOM 763 C CA . ALA A 1 97 ? -12.771 1.325 6.501 1.00 98.38 97 ALA A CA 1
ATOM 764 C C . ALA A 1 97 ? -11.883 0.324 7.254 1.00 98.38 97 ALA A C 1
ATOM 766 O O . ALA A 1 97 ? -10.905 -0.174 6.693 1.00 98.38 97 ALA A O 1
ATOM 767 N N . CYS A 1 98 ? -12.243 -0.016 8.498 1.00 98.50 98 CYS A N 1
ATOM 768 C CA . CYS A 1 98 ? -11.521 -1.007 9.298 1.00 98.50 98 CYS A CA 1
ATOM 769 C C . CYS A 1 98 ? -11.566 -2.383 8.644 1.00 98.50 98 CYS A C 1
ATOM 771 O O . CYS A 1 98 ? -10.519 -3.018 8.499 1.00 98.50 98 CYS A O 1
ATOM 773 N N . ALA A 1 99 ? -12.747 -2.809 8.188 1.00 98.75 99 ALA A N 1
ATOM 774 C CA . ALA A 1 99 ? -12.911 -4.091 7.514 1.00 98.75 99 ALA A CA 1
ATOM 775 C C . ALA A 1 99 ? -12.044 -4.169 6.247 1.00 98.75 99 ALA A C 1
ATOM 777 O O . ALA A 1 99 ? -11.369 -5.177 6.026 1.00 98.75 99 ALA A O 1
ATOM 778 N N . CYS A 1 100 ? -11.966 -3.077 5.479 1.00 98.75 100 CYS A N 1
ATOM 779 C CA . CYS A 1 100 ? -11.092 -2.983 4.314 1.00 98.75 100 CYS A CA 1
ATOM 780 C C . CYS A 1 100 ? -9.605 -3.053 4.664 1.00 98.75 100 CYS A C 1
ATOM 782 O O . CYS A 1 100 ? -8.880 -3.880 4.113 1.00 98.75 100 CYS A O 1
ATOM 784 N N . ALA A 1 101 ? -9.146 -2.233 5.609 1.00 98.19 101 ALA A N 1
ATOM 785 C CA . ALA A 1 101 ? -7.733 -2.174 5.974 1.00 98.19 101 ALA A CA 1
ATOM 786 C C . ALA A 1 101 ? -7.222 -3.463 6.644 1.00 98.19 101 ALA A C 1
ATOM 788 O O . ALA A 1 101 ? -6.023 -3.742 6.612 1.00 98.19 101 ALA A O 1
ATOM 789 N N . THR A 1 102 ? -8.104 -4.243 7.277 1.00 97.88 102 THR A N 1
ATOM 790 C CA . THR A 1 102 ? -7.728 -5.418 8.086 1.00 97.88 102 THR A CA 1
ATOM 791 C C . THR A 1 102 ? -8.078 -6.769 7.454 1.00 97.88 102 THR A C 1
ATOM 793 O O . THR A 1 102 ? -7.655 -7.808 7.981 1.00 97.88 102 THR A O 1
ATOM 796 N N . GLY A 1 103 ? -8.769 -6.766 6.309 1.00 98.31 103 GLY A N 1
ATOM 797 C CA . GLY A 1 103 ? -9.081 -7.966 5.531 1.00 98.31 103 GLY A CA 1
ATOM 798 C C . GLY A 1 103 ? -10.325 -8.728 6.005 1.00 98.31 103 GLY A C 1
ATOM 799 O O . GLY A 1 103 ? -10.352 -9.954 5.954 1.00 98.31 103 GLY A O 1
ATOM 800 N N . GLU A 1 104 ? -11.354 -8.047 6.503 1.00 98.62 104 GLU A N 1
ATOM 801 C CA . GLU A 1 104 ? -12.583 -8.694 6.990 1.00 98.62 104 GLU A CA 1
ATOM 802 C C . GLU A 1 104 ? -13.629 -8.809 5.863 1.00 98.62 104 GLU A C 1
ATOM 804 O O . GLU A 1 104 ? -14.630 -8.092 5.830 1.00 98.62 104 GLU A O 1
ATOM 809 N N . ALA A 1 105 ? -13.385 -9.723 4.921 1.00 98.38 105 ALA A N 1
ATOM 810 C CA . ALA A 1 105 ? -14.182 -9.937 3.705 1.00 98.38 105 ALA A CA 1
ATOM 811 C C . ALA A 1 105 ? -15.689 -10.159 3.943 1.00 98.38 105 ALA A C 1
ATOM 813 O O . ALA A 1 105 ? -16.521 -9.574 3.243 1.00 98.38 105 ALA A O 1
ATOM 814 N N . ASP A 1 106 ? -16.050 -10.948 4.958 1.00 98.44 106 ASP A N 1
ATOM 815 C CA . ASP A 1 106 ? -17.452 -11.206 5.315 1.00 98.44 106 ASP A CA 1
ATOM 816 C C . ASP A 1 106 ? -18.168 -9.924 5.752 1.00 98.44 106 ASP A C 1
ATOM 818 O O . ASP A 1 106 ? -19.325 -9.682 5.407 1.00 98.44 106 ASP A O 1
ATOM 822 N N . GLU A 1 107 ? -17.465 -9.071 6.498 1.00 98.56 107 GLU A N 1
ATOM 823 C CA . GLU A 1 107 ? -18.006 -7.814 7.000 1.00 98.56 107 GLU A CA 1
ATOM 824 C C . GLU A 1 107 ? -18.170 -6.788 5.875 1.00 98.56 107 GLU A C 1
ATOM 826 O O . GLU A 1 107 ? -19.193 -6.101 5.811 1.00 98.56 107 GLU A O 1
ATOM 831 N N . VAL A 1 108 ? -17.204 -6.724 4.951 1.00 98.81 108 VAL A N 1
ATOM 832 C CA . VAL A 1 108 ? -17.322 -5.927 3.722 1.00 98.81 108 VAL A CA 1
ATOM 833 C C . VAL A 1 108 ? -18.535 -6.392 2.917 1.00 98.81 108 VAL A C 1
ATOM 835 O O . VAL A 1 108 ? -19.414 -5.585 2.617 1.00 98.81 108 VAL A O 1
ATOM 838 N N . SER A 1 109 ? -18.648 -7.696 2.653 1.00 98.62 109 SER A N 1
ATOM 839 C CA . SER A 1 109 ? -19.760 -8.281 1.892 1.00 98.62 109 SER A CA 1
ATOM 840 C C . SER A 1 109 ? -21.116 -7.975 2.527 1.00 98.62 109 SER A C 1
ATOM 842 O O . SER A 1 109 ? -22.036 -7.519 1.849 1.00 98.62 109 SER A O 1
ATOM 844 N N . ARG A 1 110 ? -21.236 -8.146 3.850 1.00 98.56 110 ARG A N 1
ATOM 845 C CA . ARG A 1 110 ? -22.457 -7.839 4.607 1.00 98.56 110 ARG A CA 1
ATOM 846 C C . ARG A 1 110 ? -22.862 -6.370 4.474 1.00 98.56 110 ARG A C 1
ATOM 848 O O . ARG A 1 110 ? -24.045 -6.074 4.301 1.00 98.56 110 ARG A O 1
ATOM 855 N N . ARG A 1 111 ? -21.902 -5.443 4.564 1.00 98.31 111 ARG A N 1
ATOM 856 C CA . ARG A 1 111 ? -22.165 -3.998 4.452 1.00 98.31 111 ARG A CA 1
ATOM 857 C C . ARG A 1 111 ? -22.555 -3.594 3.034 1.00 98.31 111 ARG A C 1
ATOM 859 O O . ARG A 1 111 ? -23.513 -2.839 2.882 1.00 98.31 111 ARG A O 1
ATOM 866 N N . LEU A 1 112 ? -21.874 -4.122 2.017 1.00 98.38 112 LEU A N 1
ATOM 867 C CA . LEU A 1 112 ? -22.204 -3.851 0.615 1.00 98.38 112 LEU A CA 1
ATOM 868 C C . LEU A 1 112 ? -23.559 -4.446 0.218 1.00 98.38 112 LEU A C 1
ATOM 870 O O . LEU A 1 112 ? -24.314 -3.796 -0.494 1.00 98.38 112 LEU A O 1
ATOM 874 N N . ALA A 1 113 ? -23.925 -5.622 0.735 1.00 98.19 113 ALA A N 1
ATOM 875 C CA . ALA A 1 113 ? -25.256 -6.189 0.518 1.00 98.19 113 ALA A CA 1
ATOM 876 C C . ALA A 1 113 ? -26.371 -5.296 1.097 1.00 98.19 113 ALA A C 1
ATOM 878 O O . ALA A 1 113 ? -27.433 -5.163 0.495 1.00 98.19 113 ALA A O 1
ATOM 879 N N . ALA A 1 114 ? -26.127 -4.659 2.247 1.00 98.25 114 ALA A N 1
ATOM 880 C CA . ALA A 1 114 ? -27.078 -3.734 2.862 1.00 98.25 114 ALA A CA 1
ATOM 881 C C . ALA A 1 114 ? -27.127 -2.361 2.165 1.00 98.25 114 ALA A C 1
ATOM 883 O O . ALA A 1 114 ? -28.182 -1.727 2.128 1.00 98.25 114 ALA A O 1
ATOM 884 N N . ARG A 1 115 ? -25.997 -1.885 1.628 1.00 97.94 115 ARG A N 1
ATOM 885 C CA . ARG A 1 115 ? -25.883 -0.606 0.912 1.00 97.94 115 ARG A CA 1
ATOM 886 C C . ARG A 1 115 ? -24.866 -0.729 -0.233 1.00 97.94 115 ARG A C 1
ATOM 888 O O . ARG A 1 115 ? -23.698 -0.398 -0.030 1.00 97.94 115 ARG A O 1
ATOM 895 N N . PRO A 1 116 ? -25.293 -1.134 -1.444 1.00 97.94 116 PRO A N 1
ATOM 896 C CA . PRO A 1 116 ? -24.379 -1.332 -2.572 1.00 97.94 116 PRO A CA 1
ATOM 897 C C . PRO A 1 116 ? -23.589 -0.079 -2.965 1.00 97.94 116 PRO A C 1
ATOM 899 O O . PRO A 1 116 ? -22.417 -0.180 -3.309 1.00 97.94 116 PRO A O 1
ATOM 902 N N . SER A 1 117 ? -24.183 1.115 -2.833 1.00 97.31 117 SER A N 1
ATOM 903 C CA . SER A 1 117 ? -23.503 2.385 -3.137 1.00 97.31 117 SER A CA 1
ATOM 904 C C . SER A 1 117 ? -22.287 2.661 -2.244 1.00 97.31 117 SER A C 1
ATOM 906 O O . SER A 1 117 ? -21.419 3.446 -2.614 1.00 97.31 117 SER A O 1
ATOM 908 N N . ALA A 1 118 ? -22.172 1.986 -1.093 1.00 97.94 118 ALA A N 1
ATOM 909 C CA . ALA A 1 118 ? -21.036 2.146 -0.193 1.00 97.94 118 ALA A CA 1
ATOM 910 C C . ALA A 1 118 ? -19.703 1.691 -0.811 1.00 97.94 118 ALA A C 1
ATOM 912 O O . ALA A 1 118 ? -18.664 2.042 -0.268 1.00 97.94 118 ALA 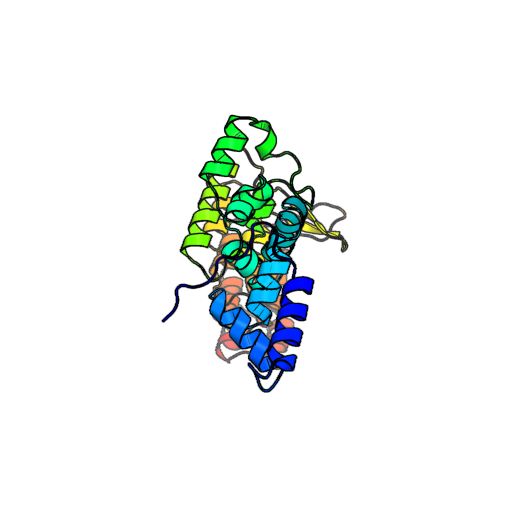A O 1
ATOM 913 N N . VAL A 1 119 ? -19.714 0.946 -1.927 1.00 98.31 119 VAL A N 1
ATOM 914 C CA . VAL A 1 119 ? -18.499 0.500 -2.634 1.00 98.31 119 VAL A CA 1
ATOM 915 C C . VAL A 1 119 ? -17.622 1.663 -3.117 1.00 98.31 119 VAL A C 1
ATOM 917 O O . VAL A 1 119 ? -16.403 1.519 -3.181 1.00 98.31 119 VAL A O 1
ATOM 920 N N . SER A 1 120 ? -18.227 2.818 -3.414 1.00 95.69 120 SER A N 1
ATOM 921 C CA . SER A 1 120 ? -17.550 4.000 -3.965 1.00 95.69 120 SER A CA 1
ATOM 922 C C . SER A 1 120 ? -17.713 5.266 -3.116 1.00 95.69 120 SER A C 1
ATOM 924 O O . SER A 1 120 ? -17.062 6.271 -3.386 1.00 95.69 120 SER A O 1
ATOM 926 N N . GLU A 1 121 ? -18.589 5.256 -2.109 1.00 97.38 121 GLU A N 1
ATOM 927 C CA . GLU A 1 121 ? -18.809 6.416 -1.240 1.00 97.38 121 GLU A CA 1
ATOM 928 C C . GLU A 1 121 ? -17.631 6.639 -0.266 1.00 97.38 121 GLU A C 1
ATOM 930 O O . GLU A 1 121 ? -17.100 5.671 0.288 1.00 97.38 121 GLU A O 1
ATOM 935 N N . PRO A 1 122 ? -17.251 7.904 0.009 1.00 97.50 122 PRO A N 1
ATOM 936 C CA . PRO A 1 122 ? -16.291 8.246 1.056 1.00 97.50 122 PRO A CA 1
ATOM 937 C C . PRO A 1 122 ? -16.630 7.610 2.407 1.00 97.50 122 PRO A C 1
ATOM 939 O O . PRO A 1 122 ? -17.762 7.699 2.888 1.00 97.50 122 PRO A O 1
ATOM 942 N N . THR A 1 123 ? -15.635 7.006 3.054 1.00 96.38 123 THR A N 1
ATOM 943 C CA . THR A 1 123 ? -15.788 6.364 4.364 1.00 96.38 123 THR A CA 1
ATOM 944 C C . THR A 1 123 ? -14.568 6.589 5.255 1.00 96.38 123 THR A C 1
ATOM 946 O O . THR A 1 123 ? -13.530 7.077 4.808 1.00 96.38 123 THR A O 1
ATOM 949 N N . GLY A 1 124 ? -14.695 6.223 6.531 1.00 94.62 124 GLY A N 1
ATOM 950 C CA . GLY A 1 124 ? -13.606 6.264 7.503 1.00 94.62 124 GLY A CA 1
ATOM 951 C C . GLY A 1 124 ? -13.084 7.674 7.824 1.00 94.62 124 GLY A C 1
ATOM 952 O O . GLY A 1 124 ? -13.656 8.679 7.402 1.00 94.62 124 GLY A O 1
ATOM 953 N N . PRO A 1 125 ? -11.986 7.770 8.596 1.00 92.31 125 PRO A N 1
ATOM 954 C CA . PRO A 1 125 ? -11.436 9.052 9.050 1.00 92.31 125 PRO A CA 1
ATOM 955 C C . PRO A 1 125 ? -10.860 9.937 7.942 1.00 92.31 125 PRO A C 1
ATOM 957 O O . PRO A 1 125 ? -10.716 11.136 8.155 1.00 92.31 125 PRO A O 1
ATOM 960 N N . ASN A 1 126 ? -10.518 9.361 6.788 1.00 93.50 126 ASN A N 1
ATOM 961 C CA . ASN A 1 126 ? -9.850 10.087 5.704 1.00 93.50 126 ASN A CA 1
ATOM 962 C C . ASN A 1 126 ? -10.813 10.431 4.556 1.00 93.50 126 ASN A C 1
ATOM 964 O O . ASN A 1 126 ? -10.392 11.049 3.584 1.00 93.50 126 ASN A O 1
ATOM 968 N N . GLY A 1 127 ? -12.081 10.002 4.633 1.00 96.19 127 GLY A N 1
ATOM 969 C CA . GLY A 1 127 ? -13.051 10.200 3.554 1.00 96.19 127 GLY A CA 1
ATOM 970 C C . GLY A 1 127 ? -12.637 9.527 2.242 1.00 96.19 127 GLY A C 1
ATOM 971 O O . GLY A 1 127 ? -12.946 10.031 1.167 1.00 96.19 127 GLY A O 1
ATOM 972 N N . TRP A 1 128 ? -11.905 8.416 2.313 1.00 97.69 128 TRP A N 1
ATOM 973 C CA . TRP A 1 128 ? -11.430 7.699 1.131 1.00 97.69 128 TRP A CA 1
ATOM 974 C C . TRP A 1 128 ? -12.491 6.739 0.596 1.00 97.69 128 TRP A C 1
ATOM 976 O O . TRP A 1 128 ? -13.348 6.268 1.347 1.00 97.69 128 TRP A O 1
ATOM 986 N N . ALA A 1 129 ? -12.383 6.384 -0.686 1.00 98.25 129 ALA A N 1
ATOM 987 C CA . ALA A 1 129 ? -13.081 5.220 -1.218 1.00 98.25 129 ALA A CA 1
ATOM 988 C C . ALA A 1 129 ? -12.627 3.942 -0.473 1.00 98.25 129 ALA A C 1
ATOM 990 O O . ALA A 1 129 ? -11.441 3.817 -0.143 1.00 98.25 129 ALA A O 1
ATOM 991 N N . PRO A 1 130 ? -13.514 2.958 -0.230 1.00 98.69 130 PRO A N 1
ATOM 992 C CA . PRO A 1 130 ? -13.188 1.763 0.552 1.00 98.69 130 PRO A CA 1
ATOM 993 C C . PRO A 1 130 ? -11.968 0.978 0.052 1.00 98.69 130 PRO A C 1
ATOM 995 O O . PRO A 1 130 ? -11.199 0.471 0.869 1.00 98.69 130 PRO A O 1
ATOM 998 N N . ILE A 1 131 ? -11.768 0.895 -1.270 1.00 98.81 131 ILE A N 1
ATOM 999 C CA . ILE A 1 131 ? -10.641 0.167 -1.877 1.00 98.81 131 ILE A CA 1
ATOM 1000 C C . ILE A 1 131 ? -9.283 0.755 -1.477 1.00 98.81 131 ILE A C 1
ATOM 1002 O O . ILE A 1 131 ? -8.331 0.009 -1.260 1.00 98.81 131 ILE A O 1
ATOM 1006 N N . LEU A 1 132 ? -9.207 2.071 -1.254 1.00 98.56 132 LEU A N 1
ATOM 1007 C CA . LEU A 1 132 ? -7.974 2.747 -0.852 1.00 98.56 132 LEU A CA 1
ATOM 1008 C C . LEU A 1 132 ? -7.509 2.302 0.535 1.00 98.56 132 LEU A C 1
ATOM 1010 O O . LEU A 1 132 ? -6.313 2.134 0.749 1.00 98.56 132 LEU A O 1
ATOM 1014 N N . TYR A 1 133 ? -8.427 2.024 1.464 1.00 98.56 133 TYR A N 1
ATOM 1015 C CA . TYR A 1 133 ? -8.057 1.499 2.781 1.00 98.56 133 TYR A CA 1
ATOM 1016 C C . TYR A 1 133 ? -7.406 0.118 2.705 1.00 98.56 133 TYR A C 1
ATOM 1018 O O . TYR A 1 133 ? -6.474 -0.150 3.461 1.00 98.56 133 TYR A O 1
ATOM 1026 N N . ALA A 1 134 ? -7.870 -0.742 1.796 1.00 98.50 134 ALA A N 1
ATOM 1027 C CA . ALA A 1 134 ? -7.267 -2.050 1.576 1.00 98.50 134 ALA A CA 1
ATOM 1028 C C . ALA A 1 134 ? -5.905 -1.923 0.870 1.00 98.50 134 ALA A C 1
ATOM 1030 O O . ALA A 1 134 ? -4.919 -2.488 1.341 1.00 98.50 134 ALA A O 1
ATOM 1031 N N . CYS A 1 135 ? -5.820 -1.119 -0.196 1.00 98.44 135 CYS A N 1
ATOM 1032 C CA . CYS A 1 135 ? -4.594 -0.940 -0.979 1.00 98.44 135 CYS A CA 1
ATOM 1033 C C . CYS A 1 135 ? -3.472 -0.228 -0.210 1.00 98.44 135 CYS A C 1
ATOM 1035 O O . CYS A 1 135 ? -2.318 -0.618 -0.333 1.00 98.44 135 CYS A O 1
ATOM 1037 N N . PHE A 1 136 ? -3.782 0.775 0.616 1.00 97.69 136 PHE A N 1
ATOM 1038 C CA . PHE A 1 136 ? -2.787 1.483 1.436 1.00 97.69 136 PHE A CA 1
ATOM 1039 C C . PHE A 1 136 ? -2.523 0.811 2.791 1.00 97.69 136 PHE A C 1
ATOM 1041 O O . PHE A 1 136 ? -1.753 1.335 3.605 1.00 97.69 136 PHE A O 1
ATOM 1048 N N . SER A 1 137 ? -3.136 -0.345 3.064 1.00 97.38 137 SER A N 1
ATOM 1049 C CA . SER A 1 137 ? -2.899 -1.064 4.310 1.00 97.38 137 SER A CA 1
ATOM 1050 C C . SER A 1 137 ? -1.502 -1.670 4.326 1.00 97.38 137 SER A C 1
ATOM 1052 O O . SER A 1 137 ? -1.197 -2.641 3.635 1.00 97.38 137 SER A O 1
ATOM 1054 N N . ARG A 1 138 ? -0.642 -1.179 5.217 1.00 95.00 138 ARG A N 1
ATOM 1055 C CA . ARG A 1 138 ? 0.666 -1.794 5.452 1.00 95.00 138 ARG A CA 1
ATOM 1056 C C . ARG A 1 138 ? 0.556 -3.165 6.129 1.00 95.00 138 ARG A C 1
ATOM 1058 O O . ARG A 1 138 ? 1.571 -3.848 6.238 1.00 95.00 138 ARG A O 1
ATOM 1065 N N . LEU A 1 139 ? -0.635 -3.589 6.576 1.00 95.19 139 LEU A N 1
ATOM 1066 C CA . LEU A 1 139 ? -0.872 -4.947 7.093 1.00 95.19 139 LEU A CA 1
ATOM 1067 C C . LEU A 1 139 ? -0.754 -6.026 6.001 1.00 95.19 139 LEU A C 1
ATOM 1069 O O . LEU A 1 139 ? -0.716 -7.208 6.334 1.00 95.19 139 LEU A O 1
ATOM 1073 N N . LEU A 1 140 ? -0.634 -5.630 4.727 1.00 95.19 140 LEU A N 1
ATOM 1074 C CA . LEU A 1 140 ? -0.168 -6.488 3.632 1.00 95.19 140 LEU A CA 1
ATOM 1075 C C . LEU A 1 140 ? 1.276 -6.991 3.846 1.00 95.19 140 LEU A C 1
ATOM 1077 O O . LEU A 1 140 ? 1.673 -8.004 3.275 1.00 95.19 140 LEU A O 1
ATOM 1081 N N . ARG A 1 141 ? 2.077 -6.317 4.685 1.00 91.12 141 ARG A N 1
ATOM 1082 C CA . ARG A 1 141 ? 3.478 -6.673 4.949 1.00 91.12 141 ARG A CA 1
ATOM 1083 C C . ARG A 1 141 ? 3.611 -7.597 6.168 1.00 91.12 141 ARG A C 1
ATOM 1085 O O . ARG A 1 141 ? 3.080 -7.319 7.241 1.00 91.12 141 ARG A O 1
ATOM 1092 N N . GLY A 1 142 ? 4.419 -8.651 6.038 1.00 86.44 142 GLY A N 1
ATOM 1093 C CA . GLY A 1 142 ? 4.924 -9.463 7.158 1.00 86.44 142 GLY A CA 1
ATOM 1094 C C . GLY A 1 142 ? 3.981 -10.530 7.736 1.00 86.44 142 GLY A C 1
ATOM 1095 O O . GLY A 1 142 ? 4.442 -11.359 8.517 1.00 86.44 142 GLY A O 1
ATOM 1096 N N . ASP A 1 143 ? 2.702 -10.555 7.355 1.00 90.31 143 ASP A N 1
ATOM 1097 C CA . ASP A 1 143 ? 1.716 -11.572 7.757 1.00 90.31 143 ASP A CA 1
ATOM 1098 C C . ASP A 1 143 ? 0.964 -12.058 6.506 1.00 90.31 143 ASP A C 1
ATOM 1100 O O . ASP A 1 143 ? 0.067 -11.380 6.008 1.00 90.31 143 ASP A O 1
ATOM 1104 N N . ALA A 1 144 ? 1.357 -13.222 5.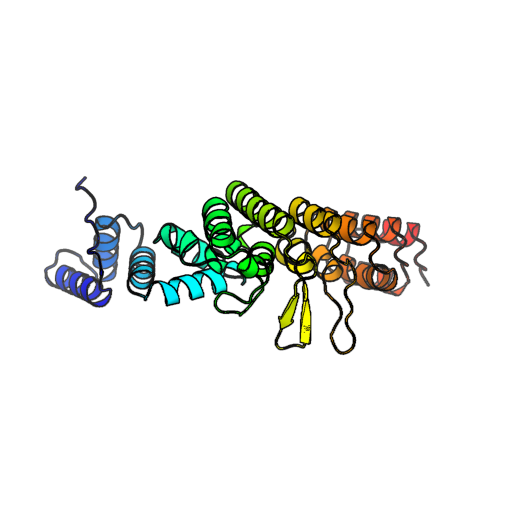974 1.00 93.69 144 ALA A N 1
ATOM 1105 C CA . ALA A 1 144 ? 0.825 -13.751 4.714 1.00 93.69 144 ALA A CA 1
ATOM 1106 C C . ALA A 1 144 ? -0.683 -14.057 4.777 1.00 93.69 144 ALA A C 1
ATOM 1108 O O . ALA A 1 144 ? -1.406 -13.809 3.814 1.00 93.69 144 ALA A O 1
ATOM 1109 N N . GLU A 1 145 ? -1.175 -14.524 5.928 1.00 95.56 145 GLU A N 1
ATOM 1110 C CA . GLU A 1 145 ? -2.602 -14.784 6.146 1.00 95.56 145 GLU A CA 1
ATOM 1111 C C . GLU A 1 145 ? -3.407 -13.482 6.130 1.00 95.56 145 GLU A C 1
ATOM 1113 O O . GLU A 1 145 ? -4.493 -13.400 5.553 1.00 95.56 145 GLU A O 1
ATOM 1118 N N . ARG A 1 146 ? -2.879 -12.426 6.761 1.00 95.00 146 ARG A N 1
ATOM 1119 C CA . ARG A 1 146 ? -3.496 -11.094 6.714 1.00 95.00 146 ARG A CA 1
ATOM 1120 C C . ARG A 1 146 ? -3.444 -10.501 5.310 1.00 95.00 146 ARG A C 1
ATOM 1122 O O . ARG A 1 146 ? -4.450 -9.942 4.885 1.00 95.00 146 ARG A O 1
ATOM 1129 N N . ALA A 1 147 ? -2.336 -10.668 4.593 1.00 97.44 147 ALA A N 1
ATOM 1130 C CA . ALA A 1 147 ? -2.206 -10.199 3.220 1.00 97.44 147 ALA A CA 1
ATOM 1131 C C . ALA A 1 147 ? -3.237 -10.864 2.293 1.00 97.44 147 ALA A C 1
ATOM 1133 O O . ALA A 1 147 ? -3.978 -10.162 1.609 1.00 97.44 147 ALA A O 1
ATOM 1134 N N . SER A 1 148 ? -3.369 -12.195 2.355 1.00 98.38 148 SER A N 1
ATOM 1135 C CA . SER A 1 148 ? -4.374 -12.960 1.599 1.00 98.38 148 SER A CA 1
ATOM 1136 C C . SER A 1 148 ? -5.800 -12.453 1.852 1.00 98.38 148 SER A C 1
ATOM 1138 O O . SER A 1 148 ? -6.554 -12.174 0.919 1.00 98.38 148 SER A O 1
ATOM 1140 N N . ARG A 1 149 ?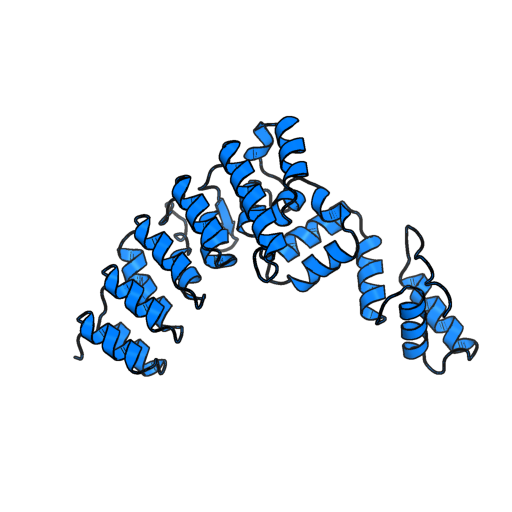 -6.146 -12.209 3.120 1.00 98.50 149 ARG A N 1
ATOM 1141 C CA . ARG A 1 149 ? -7.443 -11.635 3.503 1.00 98.50 149 ARG A CA 1
ATOM 1142 C C . ARG A 1 149 ? -7.684 -10.214 2.979 1.00 98.50 149 ARG A C 1
ATOM 1144 O O . ARG A 1 149 ? -8.809 -9.875 2.629 1.00 98.50 149 ARG A O 1
ATOM 1151 N N . ILE A 1 150 ? -6.660 -9.363 2.923 1.00 98.69 150 ILE A N 1
ATOM 1152 C CA . ILE A 1 150 ? -6.802 -8.013 2.350 1.00 98.69 150 ILE A CA 1
ATOM 1153 C C . ILE A 1 150 ? -6.981 -8.098 0.828 1.00 98.69 150 ILE A C 1
ATOM 1155 O O . ILE A 1 150 ? -7.838 -7.408 0.278 1.00 98.69 150 ILE A O 1
ATOM 1159 N N . ARG A 1 151 ? -6.252 -8.992 0.146 1.00 98.81 151 ARG A N 1
ATOM 1160 C CA . ARG A 1 151 ? -6.435 -9.260 -1.293 1.00 98.81 151 ARG A CA 1
ATOM 1161 C C . ARG A 1 151 ? -7.850 -9.767 -1.601 1.00 98.81 151 ARG A C 1
ATOM 1163 O O . ARG A 1 151 ? -8.441 -9.344 -2.591 1.00 98.81 151 ARG A O 1
ATOM 1170 N N . GLU A 1 152 ? -8.421 -10.608 -0.734 1.00 98.81 152 GLU A N 1
ATOM 1171 C CA . GLU A 1 152 ? -9.831 -11.025 -0.806 1.00 98.81 152 GLU A CA 1
ATOM 1172 C C . GLU A 1 152 ? -10.783 -9.829 -0.772 1.00 98.81 152 GLU A C 1
ATOM 1174 O O . GLU A 1 152 ? -11.661 -9.722 -1.626 1.00 98.81 152 GLU A O 1
ATOM 1179 N N . VAL A 1 153 ? -10.575 -8.891 0.156 1.00 98.88 153 VAL A N 1
ATOM 1180 C CA . VAL A 1 153 ? -11.387 -7.671 0.205 1.00 98.88 153 VAL A CA 1
ATOM 1181 C C . VAL A 1 153 ? -11.272 -6.864 -1.086 1.00 98.88 153 VAL A C 1
ATOM 1183 O O . VAL A 1 153 ? -12.294 -6.428 -1.612 1.00 98.88 153 VAL A O 1
ATOM 1186 N N . VAL A 1 154 ? -10.064 -6.671 -1.624 1.00 98.88 154 VAL A N 1
ATOM 1187 C CA . VAL A 1 154 ? -9.896 -5.908 -2.871 1.00 98.88 154 VAL A CA 1
ATOM 1188 C C . VAL A 1 154 ? -10.628 -6.583 -4.025 1.00 98.88 154 VAL A C 1
ATOM 1190 O O . VAL A 1 154 ? -11.358 -5.913 -4.752 1.00 98.88 154 VAL A O 1
ATOM 1193 N N . ARG A 1 155 ? -10.526 -7.910 -4.154 1.00 98.88 155 ARG A N 1
ATOM 1194 C CA . ARG A 1 155 ? -11.261 -8.654 -5.182 1.00 98.88 155 ARG A CA 1
ATOM 1195 C C . ARG A 1 155 ? -12.774 -8.487 -5.046 1.00 98.88 155 ARG A C 1
ATOM 1197 O O . ARG A 1 155 ? -13.446 -8.298 -6.056 1.00 98.88 155 ARG A O 1
ATOM 1204 N N . LEU A 1 156 ? -13.308 -8.540 -3.824 1.00 98.75 156 LEU A N 1
ATOM 1205 C CA . LEU A 1 156 ? -14.734 -8.319 -3.565 1.00 98.75 156 LEU A CA 1
ATOM 1206 C C . LEU A 1 156 ? -15.171 -6.898 -3.930 1.00 98.75 156 LEU A C 1
ATOM 1208 O O . LEU A 1 156 ? -16.215 -6.723 -4.553 1.00 98.75 156 LEU A O 1
ATOM 1212 N N . LEU A 1 157 ? -14.371 -5.891 -3.578 1.00 98.88 157 LEU A N 1
ATOM 1213 C CA . LEU A 1 157 ? -14.652 -4.494 -3.909 1.00 98.88 157 LEU A CA 1
ATOM 1214 C C . LEU A 1 157 ? -14.644 -4.264 -5.424 1.00 98.88 157 LEU A C 1
ATOM 1216 O O . LEU A 1 157 ? -15.582 -3.666 -5.944 1.00 98.88 157 LEU A O 1
ATOM 1220 N N . LEU A 1 158 ? -13.642 -4.783 -6.138 1.00 98.88 158 LEU A N 1
ATOM 1221 C CA . LEU A 1 158 ? -13.571 -4.706 -7.600 1.00 98.88 158 LEU A CA 1
ATOM 1222 C C . LEU A 1 158 ? -14.762 -5.417 -8.259 1.00 98.88 158 LEU A C 1
ATOM 1224 O O . LEU A 1 158 ? -15.402 -4.851 -9.141 1.00 98.88 158 LEU A O 1
ATOM 1228 N N . ALA A 1 159 ? -15.127 -6.615 -7.788 1.00 98.50 159 ALA A N 1
ATOM 1229 C CA . ALA A 1 159 ? -16.305 -7.338 -8.277 1.00 98.50 159 ALA A CA 1
ATOM 1230 C C . ALA A 1 159 ? -17.625 -6.587 -8.012 1.00 98.50 159 ALA A C 1
ATOM 1232 O O . ALA A 1 159 ? -18.579 -6.730 -8.774 1.00 98.50 159 ALA A O 1
ATOM 1233 N N . ALA A 1 160 ? -17.675 -5.772 -6.956 1.00 98.38 160 ALA A N 1
ATOM 1234 C CA . ALA A 1 160 ? -18.799 -4.898 -6.635 1.00 98.38 160 ALA A CA 1
ATOM 1235 C C . ALA A 1 160 ? -18.771 -3.547 -7.384 1.00 98.38 160 ALA A C 1
ATOM 1237 O O . ALA A 1 160 ? -19.662 -2.726 -7.173 1.00 98.38 160 ALA A O 1
ATOM 1238 N N . GLY A 1 161 ? -17.784 -3.312 -8.258 1.00 98.38 161 GLY A N 1
ATOM 1239 C CA . GLY A 1 161 ? -17.680 -2.104 -9.079 1.00 98.38 161 GLY A CA 1
ATOM 1240 C C . GLY A 1 161 ? -16.867 -0.966 -8.459 1.00 98.38 161 GLY A C 1
ATOM 1241 O O . GLY A 1 161 ? -17.055 0.185 -8.849 1.00 98.38 161 GLY A O 1
ATOM 1242 N N . ALA A 1 162 ? -15.981 -1.247 -7.498 1.00 98.69 162 ALA A N 1
ATOM 1243 C CA . ALA A 1 162 ? -15.005 -0.257 -7.047 1.00 98.69 162 ALA A CA 1
ATOM 1244 C C . ALA A 1 162 ? -14.102 0.180 -8.211 1.00 98.69 162 ALA A C 1
ATOM 1246 O O . ALA A 1 162 ? -13.619 -0.656 -8.974 1.00 98.69 162 ALA A O 1
ATOM 1247 N N . ASP A 1 163 ? -13.847 1.483 -8.310 1.00 98.56 163 ASP A N 1
ATOM 1248 C CA . ASP A 1 163 ? -12.942 2.047 -9.310 1.00 98.56 163 ASP A CA 1
ATOM 1249 C C . ASP A 1 163 ? -11.481 1.651 -8.996 1.00 98.56 163 ASP A C 1
ATOM 1251 O O . ASP A 1 163 ? -10.974 2.024 -7.930 1.00 98.56 163 ASP A O 1
ATOM 1255 N N . PRO A 1 164 ? -10.777 0.916 -9.882 1.00 98.44 164 PRO A N 1
ATOM 1256 C CA . PRO A 1 164 ? -9.363 0.583 -9.690 1.00 98.44 164 PRO A CA 1
ATOM 1257 C C . PRO A 1 164 ? -8.445 1.816 -9.754 1.00 98.44 164 PRO A C 1
ATOM 1259 O O . PRO A 1 164 ? -7.321 1.753 -9.260 1.00 98.44 164 PRO A O 1
ATOM 1262 N N . ASN A 1 165 ? -8.929 2.934 -10.309 1.00 97.38 165 ASN A N 1
ATOM 1263 C CA . ASN A 1 165 ? -8.258 4.234 -10.355 1.00 97.38 165 ASN A CA 1
ATOM 1264 C C . ASN A 1 165 ? -8.740 5.185 -9.251 1.00 97.38 165 ASN A C 1
ATOM 1266 O O . ASN A 1 165 ? -8.490 6.392 -9.315 1.00 97.38 165 ASN A O 1
ATOM 1270 N N . ALA A 1 166 ? -9.418 4.664 -8.219 1.00 97.56 166 ALA A N 1
ATOM 1271 C CA . ALA A 1 166 ? -9.712 5.441 -7.025 1.00 97.56 166 ALA A CA 1
ATOM 1272 C C . ALA A 1 166 ? -8.422 6.079 -6.488 1.00 97.56 166 ALA A C 1
ATOM 1274 O O . ALA A 1 166 ? -7.352 5.458 -6.482 1.00 97.56 166 ALA A O 1
ATOM 1275 N N . PHE A 1 167 ? -8.540 7.317 -6.015 1.00 96.31 167 PHE A N 1
ATOM 1276 C CA . PHE A 1 167 ? -7.407 8.098 -5.540 1.00 96.31 167 PHE A CA 1
ATOM 1277 C C . PHE A 1 167 ? -7.802 9.056 -4.417 1.00 96.31 167 PHE A C 1
ATOM 1279 O O . PHE A 1 167 ? -8.978 9.364 -4.210 1.00 96.31 167 PHE A O 1
ATOM 1286 N N . TYR A 1 168 ? -6.794 9.565 -3.720 1.00 94.88 168 TYR A N 1
ATOM 1287 C CA . TYR A 1 168 ? -6.875 10.817 -2.974 1.00 94.88 168 TYR A CA 1
ATOM 1288 C C . TYR A 1 168 ? -5.677 11.705 -3.336 1.00 94.88 168 TYR A C 1
ATOM 1290 O O . TYR A 1 168 ? -4.741 11.259 -4.000 1.00 94.88 168 TYR A O 1
ATOM 1298 N N . VAL A 1 169 ? -5.713 12.971 -2.928 1.00 93.81 169 VAL A N 1
ATOM 1299 C CA . VAL A 1 169 ? -4.589 13.904 -3.079 1.00 93.81 169 VAL A CA 1
ATOM 1300 C C . VAL A 1 169 ? -4.061 14.213 -1.685 1.00 93.81 169 VAL A C 1
ATOM 1302 O O . VAL A 1 169 ? -4.853 14.512 -0.790 1.00 93.81 169 VAL A O 1
ATOM 1305 N N . ASN A 1 170 ? -2.752 14.074 -1.476 1.00 89.81 170 ASN A N 1
ATOM 1306 C CA . ASN A 1 170 ? -2.140 14.428 -0.194 1.00 89.81 170 ASN A CA 1
ATOM 1307 C C . ASN A 1 170 ? -1.900 15.948 -0.085 1.00 89.81 170 ASN A C 1
ATOM 1309 O O . ASN A 1 170 ? -2.107 16.697 -1.041 1.00 89.81 170 ASN A O 1
ATOM 1313 N N . ASP A 1 171 ? -1.443 16.406 1.081 1.00 88.88 171 ASP A N 1
ATOM 1314 C CA . ASP A 1 171 ? -1.219 17.836 1.348 1.00 88.88 171 ASP A CA 1
ATOM 1315 C C . ASP A 1 171 ? -0.190 18.477 0.393 1.00 88.88 171 ASP A C 1
ATOM 1317 O O . ASP A 1 171 ? -0.264 19.671 0.099 1.00 88.88 171 ASP A O 1
ATOM 1321 N N . ASP A 1 172 ? 0.717 17.665 -0.155 1.00 88.88 172 ASP A N 1
ATOM 1322 C CA . ASP A 1 172 ? 1.770 18.057 -1.093 1.00 88.88 172 ASP A CA 1
ATOM 1323 C C . ASP A 1 172 ? 1.338 17.945 -2.572 1.00 88.88 172 ASP A C 1
ATOM 1325 O O . ASP A 1 172 ? 2.172 18.028 -3.470 1.00 88.88 172 ASP A O 1
ATOM 1329 N N . LYS A 1 173 ? 0.036 17.774 -2.847 1.00 89.25 173 LYS A N 1
ATOM 1330 C CA . LYS A 1 173 ? -0.555 17.654 -4.197 1.00 89.25 173 LYS A CA 1
ATOM 1331 C C . LYS A 1 173 ? -0.091 16.445 -5.021 1.00 89.25 173 LYS A C 1
ATOM 1333 O O . LYS A 1 173 ? -0.234 16.447 -6.246 1.00 89.25 173 LYS A O 1
ATOM 1338 N N . TRP A 1 174 ? 0.416 15.404 -4.370 1.00 89.75 174 TRP A N 1
ATOM 1339 C CA . TRP A 1 174 ? 0.700 14.133 -5.031 1.00 89.75 174 TRP A CA 1
ATOM 1340 C C . TRP A 1 174 ? -0.556 13.292 -5.157 1.00 89.75 174 TRP A C 1
ATOM 1342 O O . TRP A 1 174 ? -1.351 13.177 -4.216 1.00 89.75 174 TRP A O 1
ATOM 1352 N N . LEU A 1 175 ? -0.702 12.667 -6.322 1.00 93.00 175 LEU A N 1
ATOM 1353 C CA . LEU A 1 175 ? -1.767 11.722 -6.589 1.00 93.00 175 LEU A CA 1
ATOM 1354 C C . LEU A 1 175 ? -1.496 10.385 -5.883 1.00 93.00 175 LEU A C 1
ATOM 1356 O O . LEU A 1 175 ? -0.429 9.791 -6.023 1.00 93.00 175 LEU A O 1
ATOM 1360 N N . GLN A 1 176 ? -2.477 9.899 -5.127 1.00 94.62 176 GLN A N 1
ATOM 1361 C CA . GLN A 1 176 ? -2.374 8.680 -4.326 1.00 94.62 176 GLN A CA 1
ATOM 1362 C C . GLN A 1 176 ? -3.404 7.656 -4.817 1.00 94.62 176 GLN A C 1
ATOM 1364 O O . GLN A 1 176 ? -4.484 7.518 -4.241 1.00 94.62 176 GLN A O 1
ATOM 1369 N N . VAL A 1 177 ? -3.077 6.970 -5.915 1.00 96.75 177 VAL A N 1
ATOM 1370 C CA . VAL A 1 177 ? -3.931 5.949 -6.555 1.00 96.75 177 VAL A CA 1
ATOM 1371 C C . VAL A 1 177 ? -3.866 4.597 -5.840 1.00 96.75 177 VAL A C 1
ATOM 1373 O O . VAL A 1 177 ? -2.864 4.258 -5.207 1.00 96.75 177 VAL A O 1
ATOM 1376 N N . ALA A 1 178 ? -4.908 3.773 -5.980 1.00 98.00 178 ALA A N 1
ATOM 1377 C CA . ALA A 1 178 ? -4.940 2.415 -5.425 1.00 98.00 178 ALA A CA 1
ATOM 1378 C C . ALA A 1 178 ? -3.714 1.571 -5.835 1.00 98.00 178 ALA A C 1
ATOM 1380 O O . ALA A 1 178 ? -3.140 0.861 -5.003 1.00 98.00 178 ALA A O 1
ATOM 1381 N N . LEU A 1 179 ? -3.266 1.704 -7.091 1.00 98.38 179 LEU A N 1
ATOM 1382 C CA . LEU A 1 179 ? -2.081 1.017 -7.610 1.00 98.38 179 LEU A CA 1
ATOM 1383 C C . LEU A 1 179 ? -0.795 1.404 -6.859 1.00 98.38 179 LEU A C 1
ATOM 1385 O O . LEU A 1 179 ? 0.048 0.545 -6.604 1.00 98.38 179 LEU A O 1
ATOM 1389 N N . TYR A 1 180 ? -0.675 2.662 -6.421 1.00 97.75 180 TYR A N 1
ATOM 1390 C CA . TYR A 1 180 ? 0.454 3.125 -5.610 1.00 97.75 180 TYR A CA 1
ATOM 1391 C C . TYR A 1 180 ? 0.441 2.466 -4.230 1.00 97.75 180 TYR A C 1
ATOM 1393 O O . TYR A 1 180 ? 1.476 1.985 -3.766 1.00 97.75 180 TYR A O 1
ATOM 1401 N N . GLY A 1 181 ? -0.738 2.344 -3.613 1.00 97.19 181 GLY A N 1
ATOM 1402 C CA . GLY A 1 181 ? -0.911 1.579 -2.379 1.00 97.19 181 GLY A CA 1
ATOM 1403 C C . GLY A 1 181 ? -0.383 0.141 -2.506 1.00 97.19 181 GLY A C 1
ATOM 1404 O O . GLY A 1 181 ? 0.398 -0.322 -1.675 1.00 97.19 181 GLY A O 1
ATOM 1405 N N . ALA A 1 182 ? -0.734 -0.549 -3.591 1.00 98.12 182 ALA A N 1
ATOM 1406 C CA . ALA A 1 182 ? -0.321 -1.933 -3.818 1.00 98.12 182 ALA A CA 1
ATOM 1407 C C . ALA A 1 182 ? 1.181 -2.089 -4.124 1.00 98.12 182 ALA A C 1
ATOM 1409 O O . ALA A 1 182 ? 1.880 -2.852 -3.452 1.00 98.12 182 ALA A O 1
ATOM 1410 N N . ALA A 1 183 ? 1.691 -1.361 -5.118 1.00 98.00 183 ALA A N 1
ATOM 1411 C CA . ALA A 1 183 ? 3.054 -1.539 -5.615 1.00 98.00 183 ALA A CA 1
ATOM 1412 C C . ALA A 1 183 ? 4.088 -0.727 -4.819 1.00 98.00 183 ALA A C 1
ATOM 1414 O O . ALA A 1 183 ? 5.113 -1.267 -4.414 1.00 98.00 183 ALA A O 1
ATOM 1415 N N . GLY A 1 184 ? 3.814 0.555 -4.559 1.00 95.94 184 GLY A N 1
ATOM 1416 C CA . GLY A 1 184 ? 4.750 1.482 -3.914 1.00 95.94 184 GLY A CA 1
ATOM 1417 C C . GLY A 1 184 ? 4.687 1.477 -2.384 1.00 95.94 184 GLY A C 1
ATOM 1418 O O . GLY A 1 184 ? 5.703 1.678 -1.719 1.00 95.94 184 GLY A O 1
ATOM 1419 N N . ILE A 1 185 ? 3.520 1.195 -1.793 1.00 95.25 185 ILE A N 1
ATOM 1420 C CA . ILE A 1 185 ? 3.362 1.137 -0.330 1.00 95.25 185 ILE A CA 1
ATOM 1421 C C . ILE A 1 185 ? 3.396 -0.289 0.205 1.00 95.25 185 ILE A C 1
ATOM 1423 O O . ILE A 1 185 ? 4.005 -0.508 1.248 1.00 95.25 185 ILE A O 1
ATOM 1427 N N . ALA A 1 186 ? 2.781 -1.279 -0.431 1.00 94.94 186 ALA A N 1
ATOM 1428 C CA . ALA A 1 186 ? 2.817 -2.651 0.079 1.00 94.94 186 ALA A CA 1
ATOM 1429 C C . ALA A 1 186 ? 3.970 -3.471 -0.513 1.00 94.94 186 ALA A C 1
ATOM 1431 O O . ALA A 1 186 ? 4.560 -4.265 0.222 1.00 94.94 186 ALA A O 1
ATOM 1432 N N . GLY A 1 187 ? 4.322 -3.230 -1.779 1.00 96.62 187 GLY A N 1
ATOM 1433 C CA . GLY A 1 187 ? 5.236 -4.087 -2.532 1.00 96.62 187 GLY A CA 1
ATOM 1434 C C . GLY A 1 187 ? 4.613 -5.458 -2.777 1.00 96.62 187 GLY A C 1
ATOM 1435 O O . GLY A 1 187 ? 5.272 -6.472 -2.565 1.00 96.62 187 GLY A O 1
ATOM 1436 N N . ASP A 1 188 ? 3.319 -5.491 -3.116 1.00 98.12 188 ASP A N 1
ATOM 1437 C CA . ASP A 1 188 ? 2.514 -6.708 -3.239 1.00 98.12 188 ASP A CA 1
ATOM 1438 C C . ASP A 1 188 ? 2.223 -7.041 -4.717 1.00 98.12 188 ASP A C 1
ATOM 1440 O O . ASP A 1 188 ? 1.345 -6.415 -5.325 1.00 98.12 188 ASP A O 1
ATOM 1444 N N . PRO A 1 189 ? 2.922 -8.023 -5.324 1.00 98.25 189 PRO A N 1
ATOM 1445 C CA . PRO A 1 189 ? 2.750 -8.336 -6.742 1.00 98.25 189 PRO A CA 1
ATOM 1446 C C . PRO A 1 189 ? 1.374 -8.895 -7.107 1.00 98.25 189 PRO A C 1
ATOM 1448 O O . PRO A 1 189 ? 0.894 -8.674 -8.219 1.00 98.25 189 PRO A O 1
ATOM 1451 N N . GLU A 1 190 ? 0.732 -9.635 -6.201 1.00 98.38 190 GLU A N 1
ATOM 1452 C CA . GLU A 1 190 ? -0.570 -10.247 -6.475 1.00 98.38 190 GLU A CA 1
ATOM 1453 C C . GLU A 1 190 ? -1.665 -9.180 -6.501 1.00 98.38 190 GLU A C 1
ATOM 1455 O O . GLU A 1 190 ? -2.467 -9.130 -7.435 1.00 98.38 190 GLU A O 1
ATOM 1460 N N . LEU A 1 191 ? -1.645 -8.276 -5.523 1.00 98.75 191 LEU A N 1
ATOM 1461 C CA . LEU A 1 191 ? -2.548 -7.136 -5.483 1.00 98.75 191 LEU A CA 1
ATOM 1462 C C . LEU A 1 191 ? -2.296 -6.170 -6.650 1.00 98.75 191 LEU A C 1
ATOM 1464 O O . LEU A 1 191 ? -3.249 -5.703 -7.271 1.00 98.75 191 LEU A O 1
ATOM 1468 N N . THR A 1 192 ? -1.029 -5.914 -6.987 1.00 98.81 192 THR A N 1
ATOM 1469 C CA . THR A 1 192 ? -0.649 -5.081 -8.142 1.00 98.81 192 THR A CA 1
ATOM 1470 C C . THR A 1 192 ? -1.228 -5.656 -9.435 1.00 98.81 192 THR A C 1
ATOM 1472 O O . THR A 1 192 ? -1.918 -4.954 -10.171 1.00 98.81 192 THR A O 1
ATOM 1475 N N . ARG A 1 193 ? -1.044 -6.961 -9.680 1.00 98.81 193 ARG A N 1
ATOM 1476 C CA . ARG A 1 193 ? -1.615 -7.651 -10.848 1.00 98.81 193 ARG A CA 1
ATOM 1477 C C . ARG A 1 193 ? -3.140 -7.569 -10.878 1.00 98.81 193 ARG A C 1
ATOM 1479 O O . ARG A 1 193 ? -3.710 -7.384 -11.947 1.00 98.81 193 ARG A O 1
ATOM 1486 N N . MET A 1 194 ? -3.793 -7.712 -9.726 1.00 98.75 194 MET A N 1
ATOM 1487 C CA . MET A 1 194 ? -5.251 -7.642 -9.616 1.00 98.75 194 MET A CA 1
ATOM 1488 C C . MET A 1 194 ? -5.792 -6.268 -10.027 1.00 98.75 194 MET A C 1
ATOM 1490 O O . MET A 1 194 ? -6.750 -6.203 -10.793 1.00 98.75 194 MET A O 1
ATOM 1494 N N . LEU A 1 195 ? -5.168 -5.184 -9.559 1.00 98.88 195 LEU A N 1
ATOM 1495 C CA . LEU A 1 195 ? -5.571 -3.819 -9.912 1.00 98.88 195 LEU A CA 1
ATOM 1496 C C . LEU A 1 195 ? -5.331 -3.520 -11.396 1.00 98.88 195 LEU A C 1
ATOM 1498 O O . LEU A 1 195 ? -6.221 -2.995 -12.061 1.00 98.88 195 LEU A O 1
AT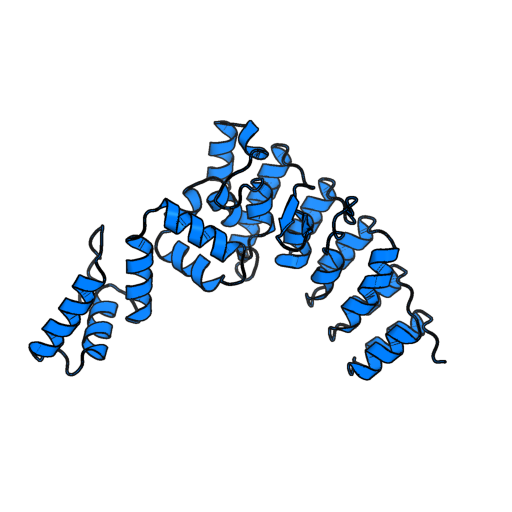OM 1502 N N . LEU A 1 196 ? -4.174 -3.911 -11.938 1.00 98.75 196 LEU A N 1
ATOM 1503 C CA . LEU A 1 196 ? -3.866 -3.744 -13.364 1.00 98.75 196 LEU A CA 1
ATOM 1504 C C . LEU A 1 196 ? -4.847 -4.528 -14.249 1.00 98.75 196 LEU A C 1
ATOM 1506 O O . LEU A 1 196 ? -5.376 -3.987 -15.215 1.00 98.75 196 LEU A O 1
ATOM 1510 N N . ALA A 1 197 ? -5.172 -5.772 -13.881 1.00 98.62 197 ALA A N 1
ATOM 1511 C CA . ALA A 1 197 ? -6.168 -6.579 -14.591 1.00 98.62 197 ALA A CA 1
ATOM 1512 C C . ALA A 1 197 ? -7.585 -5.979 -14.535 1.00 98.62 197 ALA A C 1
ATOM 1514 O O . ALA A 1 197 ? -8.395 -6.242 -15.422 1.00 98.62 197 ALA A O 1
ATOM 1515 N N . ALA A 1 198 ? -7.885 -5.176 -13.511 1.00 98.69 198 ALA A N 1
ATOM 1516 C CA . ALA A 1 198 ? -9.140 -4.441 -13.396 1.00 98.69 198 ALA A CA 1
ATOM 1517 C C . ALA A 1 198 ? -9.150 -3.115 -14.182 1.00 98.69 198 ALA A C 1
ATOM 1519 O O . ALA A 1 198 ? -10.208 -2.501 -14.288 1.00 98.69 198 ALA A O 1
ATOM 1520 N N . GLY A 1 199 ? -8.017 -2.688 -14.753 1.00 98.31 199 GLY A N 1
ATOM 1521 C CA . GLY A 1 199 ? -7.901 -1.450 -15.529 1.00 98.31 199 GLY A CA 1
ATOM 1522 C C . GLY A 1 199 ? -7.322 -0.262 -14.757 1.00 98.31 199 GLY A C 1
ATOM 1523 O O . GLY A 1 199 ? -7.612 0.882 -15.109 1.00 98.31 199 GLY A O 1
ATOM 1524 N N . ALA A 1 200 ? -6.535 -0.505 -13.703 1.00 98.19 200 ALA A N 1
ATOM 1525 C CA . ALA A 1 200 ? -5.724 0.552 -13.103 1.00 98.19 200 ALA A CA 1
ATOM 1526 C C . ALA A 1 200 ? -4.721 1.108 -14.131 1.00 98.19 200 ALA A C 1
ATOM 1528 O O . ALA A 1 200 ? -4.015 0.338 -14.783 1.00 98.19 200 ALA A O 1
ATOM 1529 N N . ASP A 1 201 ? -4.652 2.430 -14.251 1.00 96.69 201 ASP A N 1
ATOM 1530 C CA . ASP A 1 201 ? -3.724 3.141 -15.122 1.00 96.69 201 ASP A CA 1
ATOM 1531 C C . ASP A 1 201 ? -2.323 3.167 -14.474 1.00 96.69 201 ASP A C 1
ATOM 1533 O O . ASP A 1 201 ? -2.163 3.712 -13.375 1.00 96.69 201 ASP A O 1
ATOM 1537 N N . PRO A 1 202 ? -1.292 2.582 -15.116 1.00 96.00 202 PRO A N 1
ATOM 1538 C CA . PRO A 1 202 ? 0.068 2.569 -14.583 1.00 96.00 202 PRO A CA 1
ATOM 1539 C C . PRO A 1 202 ? 0.764 3.941 -14.614 1.00 96.00 202 PRO A C 1
ATOM 1541 O O . PRO A 1 202 ? 1.854 4.061 -14.058 1.00 96.00 202 PRO A O 1
ATOM 1544 N N . THR A 1 203 ? 0.173 4.961 -15.247 1.00 93.19 203 THR A N 1
ATOM 1545 C CA . THR A 1 203 ? 0.764 6.301 -15.425 1.00 93.19 203 THR A CA 1
ATOM 1546 C C . THR A 1 203 ? -0.016 7.418 -14.723 1.00 93.19 203 THR A C 1
ATOM 1548 O O . THR A 1 203 ? 0.637 8.363 -14.297 1.00 93.19 203 THR A O 1
ATOM 1551 N N . ASP A 1 204 ? -1.346 7.293 -14.542 1.00 89.12 204 ASP A N 1
ATOM 1552 C CA . ASP A 1 204 ? -2.300 8.313 -14.017 1.00 89.12 204 ASP A CA 1
ATOM 1553 C C . ASP A 1 204 ? -1.639 9.661 -13.637 1.00 89.12 204 ASP A C 1
ATOM 1555 O O . ASP A 1 204 ? -1.103 9.828 -12.532 1.00 89.12 204 ASP A O 1
ATOM 1559 N N . ASP A 1 205 ? -1.627 10.601 -14.589 1.00 84.44 205 ASP A N 1
ATOM 1560 C CA . ASP A 1 205 ? -0.853 11.848 -14.560 1.00 84.44 205 ASP A CA 1
ATOM 1561 C C . ASP A 1 205 ? -1.731 13.106 -14.686 1.00 84.44 205 ASP A C 1
ATOM 1563 O O . ASP A 1 205 ? -1.443 14.038 -15.439 1.00 84.44 205 ASP A O 1
ATOM 1567 N N . ARG A 1 206 ? -2.828 13.133 -13.922 1.00 87.06 206 ARG A N 1
ATOM 1568 C CA . ARG A 1 206 ? -3.857 14.189 -13.973 1.00 87.06 206 ARG A CA 1
ATOM 1569 C C . ARG A 1 206 ? -3.279 15.602 -13.984 1.00 87.06 206 ARG A C 1
ATOM 1571 O O . ARG A 1 206 ? -2.475 15.983 -13.132 1.00 87.06 206 ARG A O 1
ATOM 1578 N N . GLU A 1 207 ? -3.798 16.412 -14.904 1.00 84.62 207 GLU A N 1
ATOM 1579 C CA . GLU A 1 207 ? -3.390 17.802 -15.075 1.00 84.62 207 GLU A CA 1
ATOM 1580 C C . GLU A 1 207 ? -3.504 18.602 -13.765 1.00 84.62 207 GLU A C 1
ATOM 1582 O O . GLU A 1 207 ? -4.511 18.552 -13.055 1.00 84.62 207 GLU A O 1
ATOM 1587 N N . GLY A 1 208 ? -2.453 19.362 -13.446 1.00 83.75 208 GLY A N 1
ATOM 1588 C CA . GLY A 1 208 ? -2.395 20.206 -12.251 1.00 83.75 208 GLY A CA 1
ATOM 1589 C C . GLY A 1 208 ? -1.999 19.482 -10.959 1.00 83.75 208 GLY A C 1
ATOM 1590 O O . GLY A 1 208 ? -1.891 20.143 -9.922 1.00 83.75 208 GLY A O 1
ATOM 1591 N N . LEU A 1 209 ? -1.749 18.171 -11.013 1.00 85.50 209 LEU A N 1
ATOM 1592 C CA . LEU A 1 209 ? -1.179 17.382 -9.921 1.00 85.50 209 LEU A CA 1
ATOM 1593 C C . LEU A 1 209 ? 0.227 16.898 -10.276 1.00 85.50 209 LEU A C 1
ATOM 1595 O O . LEU A 1 209 ? 0.629 16.877 -11.440 1.00 85.50 209 LEU A O 1
ATOM 1599 N N . HIS A 1 210 ? 0.984 16.500 -9.257 1.00 83.69 210 HIS A N 1
ATOM 1600 C CA . HIS A 1 210 ? 2.154 15.670 -9.504 1.00 83.69 210 HIS A CA 1
ATOM 1601 C C . HIS A 1 210 ? 1.681 14.268 -9.926 1.00 83.69 210 HIS A C 1
ATOM 1603 O O . HIS A 1 210 ? 0.742 13.735 -9.323 1.00 83.69 210 HIS A O 1
ATOM 1609 N N . GLY A 1 211 ? 2.298 13.703 -10.973 1.00 79.31 211 GLY A N 1
ATOM 1610 C CA . GLY A 1 211 ? 1.969 12.365 -11.478 1.00 79.31 211 GLY A CA 1
ATOM 1611 C C . GLY A 1 211 ? 2.130 11.289 -10.404 1.00 79.31 211 GLY A C 1
ATOM 1612 O O . GLY A 1 211 ? 2.785 11.518 -9.384 1.00 79.31 211 GLY A O 1
ATOM 1613 N N . ASN A 1 212 ? 1.508 10.123 -10.599 1.00 83.25 212 ASN A N 1
ATOM 1614 C CA . ASN A 1 212 ? 1.616 9.066 -9.599 1.00 83.25 212 ASN A CA 1
ATOM 1615 C C . ASN A 1 212 ? 3.070 8.574 -9.437 1.00 83.25 212 ASN A C 1
ATOM 1617 O O . ASN A 1 212 ? 3.859 8.571 -10.377 1.00 83.25 212 ASN A O 1
ATOM 1621 N N . GLU A 1 213 ? 3.421 8.132 -8.230 1.00 88.88 213 GLU A N 1
ATOM 1622 C CA . GLU A 1 213 ? 4.783 7.688 -7.890 1.00 88.88 213 GLU A CA 1
ATOM 1623 C C . GLU A 1 213 ? 4.884 6.153 -7.809 1.00 88.88 213 GLU A C 1
ATOM 1625 O O . GLU A 1 213 ? 5.694 5.604 -7.053 1.00 88.88 213 GLU A O 1
ATOM 1630 N N . VAL A 1 214 ? 4.023 5.438 -8.549 1.00 96.06 214 VAL A N 1
ATOM 1631 C CA . VAL A 1 214 ? 3.916 3.970 -8.493 1.00 96.06 214 VAL A CA 1
ATOM 1632 C C . VAL A 1 214 ? 5.262 3.322 -8.810 1.00 96.06 214 VAL A C 1
ATOM 1634 O O . VAL A 1 214 ? 5.783 2.559 -7.992 1.00 96.06 214 VAL A O 1
ATOM 1637 N N . LEU A 1 215 ? 5.828 3.631 -9.980 1.00 95.88 215 LEU A N 1
ATOM 1638 C CA . LEU A 1 215 ? 7.068 3.021 -10.456 1.00 95.88 215 LEU A CA 1
ATOM 1639 C C . LEU A 1 215 ? 8.281 3.500 -9.633 1.00 95.88 215 LEU A C 1
ATOM 1641 O O . LEU A 1 215 ? 9.081 2.675 -9.178 1.00 95.88 215 LEU A O 1
ATOM 1645 N N . TYR A 1 216 ? 8.329 4.794 -9.303 1.00 96.38 216 TYR A N 1
ATOM 1646 C CA . TYR A 1 216 ? 9.354 5.401 -8.450 1.00 96.38 216 TYR A CA 1
ATOM 1647 C C . TYR A 1 216 ? 9.508 4.698 -7.093 1.00 96.38 216 TYR A C 1
ATOM 1649 O O . TYR A 1 216 ? 10.628 4.424 -6.642 1.00 96.38 216 TYR A O 1
ATOM 1657 N N . HIS A 1 217 ? 8.397 4.382 -6.420 1.00 96.75 217 HIS A N 1
ATOM 1658 C CA . HIS A 1 217 ? 8.435 3.699 -5.125 1.00 96.75 217 HIS A CA 1
ATOM 1659 C C . HIS A 1 217 ? 8.495 2.172 -5.233 1.00 96.75 217 HIS A C 1
ATOM 1661 O O . HIS A 1 217 ? 9.018 1.526 -4.323 1.00 96.75 217 HIS A O 1
ATOM 1667 N N . ALA A 1 218 ? 8.046 1.570 -6.338 1.00 97.56 218 ALA A N 1
ATOM 1668 C CA . ALA A 1 218 ? 8.259 0.143 -6.582 1.00 97.56 218 ALA A CA 1
ATOM 1669 C C . ALA A 1 218 ? 9.763 -0.210 -6.604 1.00 97.56 218 ALA A C 1
ATOM 1671 O O . ALA A 1 218 ? 10.156 -1.280 -6.137 1.00 97.56 218 ALA A O 1
ATOM 1672 N N . CYS A 1 219 ? 10.620 0.724 -7.035 1.00 97.44 219 CYS A N 1
ATOM 1673 C CA . CYS A 1 219 ? 12.081 0.596 -6.989 1.00 97.44 219 CYS A CA 1
ATOM 1674 C C . CYS A 1 219 ? 12.674 0.446 -5.575 1.00 97.44 219 CYS A C 1
ATOM 1676 O O . CYS A 1 219 ? 13.826 0.030 -5.445 1.00 97.44 219 CYS A O 1
ATOM 1678 N N . GLU A 1 220 ? 11.941 0.798 -4.513 1.00 96.00 220 GLU A N 1
ATOM 1679 C CA . GLU A 1 220 ? 12.432 0.682 -3.131 1.00 96.00 220 GLU A CA 1
ATOM 1680 C C . GLU A 1 220 ? 12.442 -0.761 -2.619 1.00 96.00 220 GLU A C 1
ATOM 1682 O O . GLU A 1 220 ? 13.108 -1.066 -1.622 1.00 96.00 220 GLU A O 1
ATOM 1687 N N . PHE A 1 221 ? 11.714 -1.655 -3.291 1.00 95.75 221 PHE A N 1
ATOM 1688 C CA . PHE A 1 221 ? 11.635 -3.058 -2.921 1.00 95.75 221 PHE A CA 1
ATOM 1689 C C . PHE A 1 221 ? 12.747 -3.877 -3.596 1.00 95.75 221 PHE A C 1
ATOM 1691 O O . PHE A 1 221 ? 13.107 -3.627 -4.749 1.00 95.75 221 PHE A O 1
ATOM 1698 N N . PRO A 1 222 ? 13.312 -4.886 -2.902 1.00 95.56 222 PRO A N 1
ATOM 1699 C CA . PRO A 1 222 ? 14.300 -5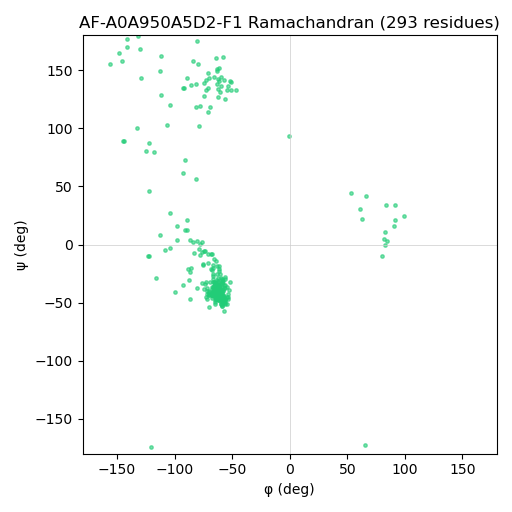.780 -3.507 1.00 95.56 222 PRO A CA 1
ATOM 1700 C C . PRO A 1 222 ? 13.747 -6.610 -4.672 1.00 95.56 222 PRO A C 1
ATOM 1702 O O . PRO A 1 222 ? 14.480 -6.889 -5.616 1.00 95.56 222 PRO A O 1
ATOM 1705 N N . ASP A 1 223 ? 12.476 -7.006 -4.600 1.00 96.38 223 ASP A N 1
ATOM 1706 C CA . ASP A 1 223 ? 11.797 -7.773 -5.645 1.00 96.38 223 ASP A CA 1
ATOM 1707 C C . ASP A 1 223 ? 11.308 -6.829 -6.765 1.00 96.38 223 ASP A C 1
ATOM 1709 O O . ASP A 1 223 ? 10.470 -5.962 -6.493 1.00 96.38 223 ASP A O 1
ATOM 1713 N N . PRO A 1 224 ? 11.790 -6.976 -8.015 1.00 97.44 224 PRO A N 1
ATOM 1714 C CA . PRO A 1 224 ? 11.402 -6.113 -9.128 1.00 97.44 224 PRO A CA 1
ATOM 1715 C C . PRO A 1 224 ? 9.996 -6.383 -9.669 1.00 97.44 224 PRO A C 1
ATOM 1717 O O . PRO A 1 224 ? 9.536 -5.641 -10.535 1.00 97.44 224 PRO A O 1
ATOM 1720 N N . THR A 1 225 ? 9.292 -7.412 -9.187 1.00 98.44 225 THR A N 1
ATOM 1721 C CA . THR A 1 225 ? 8.040 -7.876 -9.799 1.00 98.44 225 THR A CA 1
ATOM 1722 C C . THR A 1 225 ? 6.972 -6.783 -9.877 1.00 98.44 225 THR A C 1
ATOM 1724 O O . THR A 1 225 ? 6.300 -6.677 -10.898 1.00 98.44 225 THR A O 1
ATOM 1727 N N . CYS A 1 226 ? 6.810 -5.939 -8.851 1.00 98.50 226 CYS A N 1
ATOM 1728 C CA . CYS A 1 226 ? 5.825 -4.849 -8.915 1.00 98.50 226 CYS A CA 1
ATOM 1729 C C . CYS A 1 226 ? 6.183 -3.811 -9.989 1.00 98.50 226 CYS A C 1
ATOM 1731 O O . CYS A 1 226 ? 5.312 -3.418 -10.757 1.00 98.50 226 CYS A O 1
ATOM 1733 N N . ALA A 1 227 ? 7.454 -3.404 -10.069 1.00 98.38 227 ALA A N 1
ATOM 1734 C CA . ALA A 1 227 ? 7.921 -2.458 -11.083 1.00 98.38 227 ALA A CA 1
ATOM 1735 C C . ALA A 1 227 ? 7.759 -3.038 -12.497 1.00 98.38 227 ALA A C 1
ATOM 1737 O O . ALA A 1 227 ? 7.214 -2.376 -13.374 1.00 98.38 227 ALA A O 1
ATOM 1738 N N . MET A 1 228 ? 8.140 -4.305 -12.686 1.00 98.50 228 MET A N 1
ATOM 1739 C CA . MET A 1 228 ? 7.962 -5.027 -13.948 1.00 98.50 228 MET A CA 1
ATOM 1740 C C . MET A 1 228 ? 6.490 -5.068 -14.375 1.00 98.50 228 MET A C 1
ATOM 1742 O O . MET A 1 228 ? 6.179 -4.708 -15.501 1.00 98.50 228 MET A O 1
ATOM 1746 N N . LEU A 1 229 ? 5.570 -5.419 -13.467 1.00 98.75 229 LEU A N 1
ATOM 1747 C CA . LEU A 1 229 ? 4.133 -5.458 -13.770 1.00 98.75 229 LEU A CA 1
ATOM 1748 C C . LEU A 1 229 ? 3.579 -4.102 -14.217 1.00 98.75 229 LEU A C 1
ATOM 1750 O O . LEU A 1 229 ? 2.723 -4.054 -15.095 1.00 98.75 229 LEU A O 1
ATOM 1754 N N . VAL A 1 230 ? 4.044 -3.015 -13.603 1.00 98.31 230 VAL A N 1
ATOM 1755 C CA . VAL A 1 230 ? 3.623 -1.651 -13.948 1.00 98.31 230 VAL A CA 1
ATOM 1756 C C . VAL A 1 230 ? 4.117 -1.278 -15.346 1.00 98.31 230 VAL A C 1
ATOM 1758 O O . VAL A 1 230 ? 3.341 -0.752 -16.140 1.00 98.31 230 VAL A O 1
ATOM 1761 N N . ILE A 1 231 ? 5.369 -1.606 -15.679 1.00 98.12 231 ILE A N 1
ATOM 1762 C CA . ILE A 1 231 ? 5.931 -1.371 -17.015 1.00 98.12 231 ILE A CA 1
ATOM 1763 C C . ILE A 1 231 ? 5.210 -2.223 -18.071 1.00 98.12 231 ILE A C 1
ATOM 1765 O O . ILE A 1 231 ? 4.752 -1.681 -19.076 1.00 98.12 231 ILE A O 1
ATOM 1769 N N . ASP A 1 232 ? 5.020 -3.519 -17.811 1.00 98.31 232 ASP A N 1
ATOM 1770 C CA . ASP A 1 232 ? 4.311 -4.458 -18.695 1.00 98.31 232 ASP A CA 1
ATOM 1771 C C . ASP A 1 232 ? 2.863 -4.036 -18.978 1.00 98.31 232 ASP A C 1
ATOM 1773 O O . ASP A 1 232 ? 2.320 -4.324 -20.046 1.00 98.31 232 ASP A O 1
ATOM 1777 N N . ALA A 1 233 ? 2.225 -3.339 -18.034 1.00 97.81 233 ALA A N 1
ATOM 1778 C CA . ALA A 1 233 ? 0.878 -2.804 -18.201 1.00 97.81 233 ALA A CA 1
ATOM 1779 C C . ALA A 1 233 ? 0.813 -1.539 -19.076 1.00 97.81 233 ALA A C 1
ATOM 1781 O O . ALA A 1 233 ? -0.271 -0.991 -19.270 1.00 97.81 233 ALA A O 1
ATOM 1782 N N . GLY A 1 234 ? 1.944 -1.082 -19.622 1.00 96.06 234 GLY A N 1
ATOM 1783 C CA . GLY A 1 234 ? 2.013 0.084 -20.498 1.00 96.06 234 GLY A CA 1
ATOM 1784 C C . GLY A 1 234 ? 2.274 1.393 -19.759 1.00 96.06 234 GLY A C 1
ATOM 1785 O O . GLY A 1 234 ? 1.761 2.431 -20.178 1.00 96.06 234 GLY A O 1
ATOM 1786 N N . CYS A 1 235 ? 3.060 1.365 -18.674 1.00 96.25 235 CYS A N 1
ATOM 1787 C CA . CYS A 1 235 ? 3.584 2.594 -18.072 1.00 96.25 235 CYS A CA 1
ATOM 1788 C C . CYS A 1 235 ? 4.300 3.433 -19.137 1.00 96.25 235 CYS A C 1
ATOM 1790 O O . CYS A 1 235 ? 5.045 2.907 -19.970 1.00 96.25 235 CYS A O 1
ATOM 1792 N N . ARG A 1 236 ? 4.052 4.742 -19.137 1.00 95.00 236 ARG A N 1
ATOM 1793 C CA . ARG A 1 236 ? 4.585 5.634 -20.165 1.00 95.00 236 ARG A CA 1
ATOM 1794 C C . ARG A 1 236 ? 6.117 5.670 -20.122 1.00 95.00 236 ARG A C 1
ATOM 1796 O O . ARG A 1 236 ? 6.727 5.726 -19.059 1.00 95.00 236 ARG A O 1
ATOM 1803 N N . GLN A 1 237 ? 6.743 5.645 -21.300 1.00 95.31 237 GLN A N 1
ATOM 1804 C CA . GLN A 1 237 ? 8.195 5.459 -21.431 1.00 95.31 237 GLN A CA 1
ATOM 1805 C C . GLN A 1 237 ? 9.033 6.528 -20.712 1.00 95.31 237 GLN A C 1
ATOM 1807 O O . GLN A 1 237 ? 10.118 6.226 -20.235 1.00 95.31 237 GLN A O 1
ATOM 1812 N N . ASP A 1 238 ? 8.555 7.767 -20.616 1.00 93.62 238 ASP A N 1
ATOM 1813 C CA . ASP A 1 238 ? 9.243 8.843 -19.893 1.00 93.62 238 ASP A CA 1
ATOM 1814 C C . ASP A 1 238 ? 9.342 8.573 -18.382 1.00 93.62 238 ASP A C 1
ATOM 1816 O O . ASP A 1 238 ? 10.354 8.921 -17.777 1.00 93.62 238 ASP A O 1
ATOM 1820 N N . PHE A 1 239 ? 8.352 7.901 -17.784 1.00 94.12 239 PHE A N 1
ATOM 1821 C CA . PHE A 1 239 ? 8.422 7.436 -16.393 1.00 94.12 239 PHE A CA 1
ATOM 1822 C C . PHE A 1 239 ? 9.437 6.298 -16.264 1.00 94.12 239 PHE A C 1
ATOM 1824 O O . PHE A 1 239 ? 10.269 6.317 -15.361 1.00 94.12 239 PHE A O 1
ATOM 1831 N N . VAL A 1 240 ? 9.423 5.345 -17.202 1.00 96.69 240 VAL A N 1
ATOM 1832 C CA . VAL A 1 240 ? 10.385 4.229 -17.241 1.00 96.69 240 VAL A CA 1
ATOM 1833 C C . VAL A 1 240 ? 11.826 4.738 -17.363 1.00 96.69 240 VAL A C 1
ATOM 1835 O O . VAL A 1 240 ? 12.704 4.288 -16.626 1.00 96.69 240 VAL A O 1
ATOM 1838 N N . ASP A 1 241 ? 12.066 5.705 -18.251 1.00 95.88 241 ASP A N 1
ATOM 1839 C CA . ASP A 1 241 ? 13.370 6.345 -18.440 1.00 95.88 241 ASP A CA 1
ATOM 1840 C C . ASP A 1 241 ? 13.799 7.111 -17.172 1.00 95.88 241 ASP A C 1
ATOM 1842 O O . ASP A 1 241 ? 14.938 6.972 -16.725 1.00 95.88 241 ASP A O 1
ATOM 1846 N N . TYR A 1 242 ? 12.893 7.878 -16.551 1.00 94.62 242 TYR A N 1
ATOM 1847 C CA . TYR A 1 242 ? 13.171 8.620 -15.314 1.00 94.62 242 TYR A CA 1
ATOM 1848 C C . TYR A 1 242 ? 13.507 7.693 -14.133 1.00 94.62 242 TYR A C 1
ATOM 1850 O O . TYR A 1 242 ? 14.471 7.922 -13.391 1.00 94.62 242 TYR A O 1
ATOM 1858 N N . ASP A 1 243 ? 12.743 6.613 -13.968 1.00 97.06 243 ASP A N 1
ATOM 1859 C CA . ASP A 1 243 ? 12.851 5.718 -12.818 1.00 97.06 243 ASP A CA 1
ATOM 1860 C C . ASP A 1 243 ? 14.032 4.740 -12.893 1.00 97.06 243 ASP A C 1
ATOM 1862 O O . ASP A 1 243 ? 14.413 4.164 -11.868 1.00 97.06 243 ASP A O 1
ATOM 1866 N N . LEU A 1 244 ? 14.730 4.640 -14.031 1.00 97.56 244 LEU A N 1
ATOM 1867 C CA . LEU A 1 244 ? 16.050 4.000 -14.082 1.00 97.56 244 LEU A CA 1
ATOM 1868 C C . LEU A 1 244 ? 17.034 4.687 -13.116 1.00 97.56 244 LEU A C 1
ATOM 1870 O O . LEU A 1 244 ? 17.740 4.022 -12.346 1.00 97.56 244 LEU A O 1
ATOM 1874 N N . GLY A 1 245 ? 17.034 6.022 -13.082 1.00 97.31 245 GLY A N 1
ATOM 1875 C CA . GLY A 1 245 ? 17.806 6.802 -12.115 1.00 97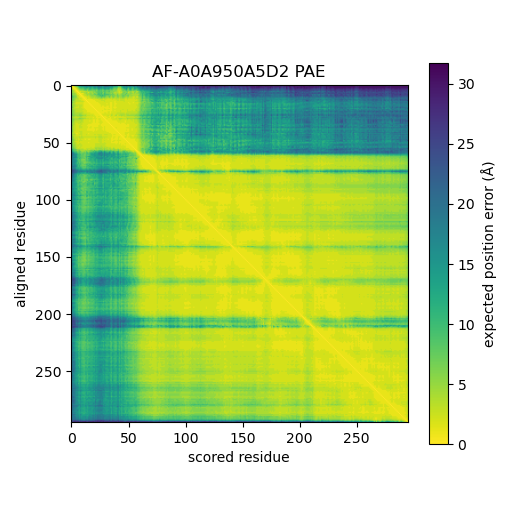.31 245 GLY A CA 1
ATOM 1876 C C . GLY A 1 245 ? 17.380 6.515 -10.674 1.00 97.31 245 GLY A C 1
ATOM 1877 O O . GLY A 1 245 ? 18.217 6.434 -9.765 1.00 97.31 245 GLY A O 1
ATOM 1878 N N . ARG A 1 246 ? 16.084 6.277 -10.444 1.00 97.06 246 ARG A N 1
ATOM 1879 C CA . ARG A 1 246 ? 15.565 5.882 -9.132 1.00 97.06 246 ARG A CA 1
ATOM 1880 C C . ARG A 1 246 ? 16.045 4.488 -8.719 1.00 97.06 246 ARG A C 1
ATOM 1882 O O . ARG A 1 246 ? 16.497 4.334 -7.579 1.00 97.06 246 ARG A O 1
ATOM 1889 N N . ALA A 1 247 ? 16.035 3.507 -9.620 1.00 97.50 247 ALA A N 1
ATOM 1890 C CA . ALA A 1 247 ? 16.528 2.150 -9.369 1.00 97.50 247 ALA A CA 1
ATOM 1891 C C . ALA A 1 247 ? 18.003 2.141 -8.918 1.00 97.50 247 ALA A C 1
ATOM 1893 O O . ALA A 1 247 ? 18.376 1.417 -7.990 1.00 97.50 247 ALA A O 1
ATOM 1894 N N . LEU A 1 248 ? 18.837 3.025 -9.480 1.00 97.88 248 LEU A N 1
ATOM 1895 C CA . LEU A 1 248 ? 20.253 3.173 -9.108 1.00 97.88 248 LEU A CA 1
ATOM 1896 C C . LEU A 1 248 ? 20.484 3.690 -7.678 1.00 97.88 248 LEU A C 1
ATOM 1898 O O . LEU A 1 248 ? 21.601 3.593 -7.155 1.00 97.88 248 LEU A O 1
ATOM 1902 N N . ASN A 1 249 ? 19.455 4.200 -6.995 1.00 97.00 249 ASN A N 1
ATOM 1903 C CA . ASN A 1 249 ? 19.559 4.544 -5.574 1.00 97.00 249 ASN A CA 1
ATOM 1904 C C . ASN A 1 249 ? 19.733 3.292 -4.694 1.00 97.00 249 ASN A C 1
ATOM 1906 O O . ASN A 1 249 ? 20.319 3.377 -3.607 1.00 97.00 249 ASN A O 1
ATOM 1910 N N . PHE A 1 250 ? 19.340 2.116 -5.190 1.00 95.69 250 PHE A N 1
ATOM 1911 C CA . PHE A 1 250 ? 19.351 0.842 -4.469 1.00 95.69 250 PHE A CA 1
ATOM 1912 C C . PHE A 1 250 ? 20.383 -0.134 -5.052 1.00 95.69 250 PHE A C 1
ATOM 1914 O O . PHE A 1 250 ? 20.768 -0.011 -6.216 1.00 95.69 250 PHE A O 1
ATOM 1921 N N . PRO A 1 251 ? 20.978 -1.032 -4.247 1.00 95.06 251 PRO A N 1
ATOM 1922 C CA . PRO A 1 251 ? 21.990 -1.971 -4.730 1.00 95.06 251 PRO A CA 1
ATOM 1923 C C . PRO A 1 251 ? 21.316 -3.176 -5.406 1.00 95.06 251 PRO A C 1
ATOM 1925 O O . PRO A 1 251 ? 21.521 -4.314 -4.995 1.00 95.06 251 PRO A O 1
ATOM 1928 N N . ASN A 1 252 ? 20.487 -2.917 -6.423 1.00 95.75 252 ASN A N 1
ATOM 1929 C CA . ASN A 1 252 ? 19.642 -3.911 -7.079 1.00 95.75 252 ASN A CA 1
ATOM 1930 C C . ASN A 1 252 ? 19.946 -3.984 -8.585 1.00 95.75 252 ASN A C 1
ATOM 1932 O O . ASN A 1 252 ? 19.341 -3.289 -9.397 1.00 95.75 252 ASN A O 1
ATOM 1936 N N . ALA A 1 253 ? 20.922 -4.815 -8.957 1.00 95.75 253 ALA A N 1
ATOM 1937 C CA . ALA A 1 253 ? 21.304 -4.992 -10.359 1.00 95.75 253 ALA A CA 1
ATOM 1938 C C . ALA A 1 253 ? 20.200 -5.654 -11.199 1.00 95.75 253 ALA A C 1
ATOM 1940 O O . ALA A 1 253 ? 20.141 -5.414 -12.398 1.00 95.75 253 ALA A O 1
ATOM 1941 N N . GLU A 1 254 ? 19.341 -6.465 -10.578 1.00 96.56 254 GLU A N 1
ATOM 1942 C CA . GLU A 1 254 ? 18.218 -7.118 -11.254 1.00 96.56 254 GLU A CA 1
ATOM 1943 C C . GLU A 1 254 ? 17.141 -6.104 -11.643 1.00 96.56 254 GLU A C 1
ATOM 1945 O O . GLU A 1 254 ? 16.705 -6.103 -12.788 1.00 96.56 254 GLU A O 1
ATOM 1950 N N . MET A 1 255 ? 16.800 -5.173 -10.745 1.00 97.81 255 MET A N 1
ATOM 1951 C CA . MET A 1 255 ? 15.911 -4.049 -11.060 1.00 97.81 255 MET A CA 1
ATOM 1952 C C . MET A 1 255 ? 16.460 -3.224 -12.228 1.00 97.81 255 MET A C 1
ATOM 1954 O O . MET A 1 255 ? 15.755 -2.996 -13.200 1.00 97.81 255 MET A O 1
ATOM 1958 N N . VAL A 1 256 ? 17.738 -2.829 -12.180 1.00 98.00 256 VAL A N 1
ATOM 1959 C CA . VAL A 1 256 ? 18.361 -2.048 -13.267 1.00 98.00 256 VAL A CA 1
ATOM 1960 C C . VAL A 1 256 ? 18.329 -2.821 -14.590 1.00 98.00 256 VAL A C 1
ATOM 1962 O O . VAL A 1 256 ? 17.964 -2.263 -15.620 1.00 98.00 256 VAL A O 1
ATOM 1965 N N . GLN A 1 257 ? 18.650 -4.118 -14.561 1.00 97.12 257 GLN A N 1
ATOM 1966 C CA . GLN A 1 257 ? 18.574 -4.982 -15.739 1.00 97.12 257 GLN A CA 1
ATOM 1967 C C . GLN A 1 257 ? 17.149 -5.072 -16.291 1.00 97.12 257 GLN A C 1
ATOM 1969 O O . GLN A 1 257 ? 16.968 -5.027 -17.508 1.00 97.12 257 GLN A O 1
ATOM 1974 N N . MET A 1 258 ? 16.150 -5.170 -15.414 1.00 97.69 258 MET A N 1
ATOM 1975 C CA . MET A 1 258 ? 14.740 -5.174 -15.784 1.00 97.69 258 MET A CA 1
ATOM 1976 C C . MET A 1 258 ? 14.373 -3.872 -16.507 1.00 97.69 258 MET A C 1
ATOM 1978 O O . MET A 1 258 ? 13.890 -3.953 -17.632 1.00 97.69 258 MET A O 1
ATOM 1982 N N . PHE A 1 259 ? 14.698 -2.697 -15.957 1.00 98.25 259 PHE A N 1
ATOM 1983 C CA . PHE A 1 259 ? 14.444 -1.409 -16.621 1.00 98.25 259 PHE A CA 1
ATOM 1984 C C . PHE A 1 259 ? 15.086 -1.336 -18.015 1.00 98.25 259 PHE A C 1
ATOM 1986 O O . PHE A 1 259 ? 14.404 -1.037 -18.993 1.00 98.25 259 PHE A O 1
ATOM 1993 N N . CYS A 1 260 ? 16.374 -1.672 -18.135 1.00 97.00 260 CYS A N 1
ATOM 1994 C CA . CYS A 1 260 ? 17.069 -1.656 -19.426 1.00 97.00 260 CYS A CA 1
ATOM 1995 C C . CYS A 1 260 ? 16.453 -2.638 -20.439 1.00 97.00 260 CYS A C 1
ATOM 1997 O O . CYS A 1 260 ? 16.341 -2.320 -21.620 1.00 97.00 260 CYS A O 1
ATOM 1999 N N . THR A 1 261 ? 16.004 -3.813 -19.983 1.00 96.25 261 THR A N 1
ATOM 2000 C CA . THR A 1 261 ? 15.328 -4.803 -20.844 1.00 96.25 261 THR A CA 1
ATOM 2001 C C . THR A 1 261 ? 13.977 -4.288 -21.349 1.00 96.25 261 THR A C 1
ATOM 2003 O O . THR A 1 261 ? 13.583 -4.614 -22.465 1.00 96.25 261 THR A O 1
ATOM 2006 N N . HIS A 1 262 ? 13.304 -3.432 -20.575 1.00 96.75 262 HIS A N 1
ATOM 2007 C CA . HIS A 1 262 ? 12.071 -2.747 -20.977 1.00 96.75 262 HIS A CA 1
ATOM 2008 C C . HIS A 1 262 ? 12.334 -1.401 -21.674 1.00 96.75 262 HIS A C 1
ATOM 2010 O O . HIS A 1 262 ? 11.457 -0.546 -21.751 1.00 96.75 262 HIS A O 1
ATOM 2016 N N . GLY A 1 263 ? 13.542 -1.205 -22.210 1.00 95.38 263 GLY A N 1
ATOM 2017 C CA . GLY A 1 263 ? 13.860 -0.076 -23.079 1.00 95.38 263 GLY A CA 1
ATOM 2018 C C . GLY A 1 263 ? 14.205 1.226 -22.362 1.00 95.38 263 GLY A C 1
ATOM 2019 O O . GLY A 1 263 ? 14.313 2.246 -23.042 1.00 95.38 263 GLY A O 1
ATOM 2020 N N . ALA A 1 264 ? 14.405 1.212 -21.037 1.00 97.00 264 ALA A N 1
ATOM 2021 C CA . ALA A 1 264 ? 14.875 2.392 -20.315 1.00 97.00 264 ALA A CA 1
ATOM 2022 C C . ALA A 1 264 ? 16.205 2.890 -20.901 1.00 97.00 264 ALA A C 1
ATOM 2024 O O . ALA A 1 264 ? 17.181 2.134 -20.995 1.00 97.00 264 ALA A O 1
ATOM 2025 N N . ARG A 1 265 ? 16.253 4.16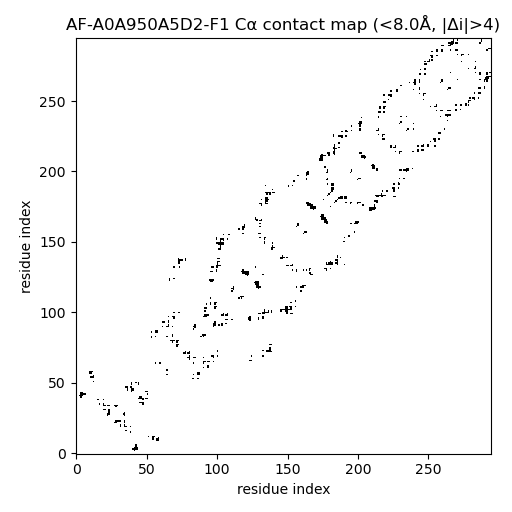6 -21.287 1.00 94.50 265 ARG A N 1
ATOM 2026 C CA . ARG A 1 265 ? 17.438 4.764 -21.914 1.00 94.50 265 ARG A CA 1
ATOM 2027 C C . ARG A 1 265 ? 18.505 5.107 -20.881 1.00 94.50 265 ARG A C 1
ATOM 2029 O O . ARG A 1 265 ? 18.437 6.134 -20.212 1.00 94.50 265 ARG A O 1
ATOM 2036 N N . ALA A 1 266 ? 19.522 4.258 -20.791 1.00 95.50 266 ALA A N 1
ATOM 2037 C CA . ALA A 1 266 ? 20.704 4.542 -19.994 1.00 95.50 266 ALA A CA 1
ATOM 2038 C C . ALA A 1 266 ? 21.597 5.590 -20.685 1.00 95.50 266 ALA A C 1
ATOM 2040 O O . ALA A 1 266 ? 21.810 5.544 -21.896 1.00 95.50 266 ALA A O 1
ATOM 2041 N N . ASP A 1 267 ? 22.147 6.519 -19.904 1.00 95.12 267 ASP A N 1
ATOM 2042 C CA . ASP A 1 267 ? 23.046 7.579 -20.374 1.00 95.12 267 ASP A CA 1
ATOM 2043 C C . ASP A 1 267 ? 24.317 7.678 -19.497 1.00 95.12 267 ASP A C 1
ATOM 2045 O O . ASP A 1 267 ? 24.478 6.940 -18.516 1.00 95.12 267 ASP A O 1
ATOM 2049 N N . ALA A 1 268 ? 25.233 8.595 -19.831 1.00 95.62 268 ALA A N 1
ATOM 2050 C CA . ALA A 1 268 ? 26.448 8.826 -19.042 1.00 95.62 268 ALA A CA 1
ATOM 2051 C C . ALA A 1 268 ? 26.129 9.237 -17.590 1.00 95.62 268 ALA A C 1
ATOM 2053 O O . ALA A 1 268 ? 26.826 8.839 -16.653 1.00 95.62 268 ALA A O 1
ATOM 2054 N N . GLY A 1 269 ? 25.041 9.986 -17.372 1.00 96.12 269 GLY A N 1
ATOM 2055 C CA . GLY A 1 269 ? 24.577 10.391 -16.045 1.00 96.12 269 GLY A CA 1
ATOM 2056 C C . GLY A 1 269 ? 24.243 9.192 -15.157 1.00 96.12 269 GLY A C 1
ATOM 2057 O O . GLY A 1 269 ? 24.661 9.145 -13.996 1.00 96.12 269 GLY A O 1
ATOM 2058 N N . HIS A 1 270 ? 23.583 8.179 -15.718 1.00 97.50 270 HIS A N 1
ATOM 2059 C CA . HIS A 1 270 ? 23.300 6.918 -15.033 1.00 97.50 270 HIS A CA 1
ATOM 2060 C C . HIS A 1 270 ? 24.584 6.162 -14.655 1.00 97.50 270 HIS A C 1
ATOM 2062 O O . HIS A 1 270 ? 24.703 5.679 -13.524 1.00 97.50 270 HIS A O 1
ATOM 2068 N N . LEU A 1 271 ? 25.583 6.094 -15.545 1.00 96.56 271 LEU A N 1
ATOM 2069 C CA . LEU A 1 271 ? 26.883 5.482 -15.229 1.00 96.56 271 LEU A CA 1
ATOM 2070 C C . LEU A 1 271 ? 27.607 6.231 -14.107 1.00 96.56 271 LEU A C 1
ATOM 2072 O O . LEU A 1 271 ? 28.052 5.613 -13.132 1.00 96.56 271 LEU A O 1
ATOM 2076 N N . HIS A 1 272 ? 27.665 7.561 -14.192 1.00 96.12 272 HIS A N 1
ATOM 2077 C CA . HIS A 1 272 ? 28.233 8.403 -13.142 1.00 96.12 272 HIS A CA 1
ATOM 2078 C C . HIS A 1 272 ? 27.526 8.188 -11.800 1.00 96.12 272 HIS A C 1
ATOM 2080 O O . HIS A 1 272 ? 28.192 7.992 -10.778 1.00 96.12 272 HIS A O 1
ATOM 2086 N N . GLN A 1 273 ? 26.191 8.162 -11.790 1.00 97.19 273 GLN A N 1
ATOM 2087 C CA . GLN A 1 273 ? 25.403 7.887 -10.591 1.00 97.19 273 GLN A CA 1
ATOM 2088 C C . GLN A 1 273 ? 25.724 6.503 -10.017 1.00 97.19 273 GLN A C 1
ATOM 2090 O O . GLN A 1 273 ? 25.917 6.374 -8.805 1.00 97.19 273 GLN A O 1
ATOM 2095 N N . ALA A 1 274 ? 25.804 5.471 -10.859 1.00 97.25 274 ALA A N 1
ATOM 2096 C CA . ALA A 1 274 ? 26.083 4.109 -10.426 1.00 97.25 274 ALA A CA 1
ATOM 2097 C C . ALA A 1 274 ? 27.467 3.991 -9.761 1.00 97.25 274 ALA A C 1
ATOM 2099 O O . ALA A 1 274 ? 27.586 3.396 -8.683 1.00 97.25 274 ALA A O 1
ATOM 2100 N N . VAL A 1 275 ? 28.495 4.620 -10.343 1.00 95.75 275 VAL A N 1
ATOM 2101 C CA . VAL A 1 275 ? 29.851 4.685 -9.771 1.00 95.75 275 VAL A CA 1
ATOM 2102 C C . VAL A 1 275 ? 29.858 5.479 -8.464 1.00 95.75 275 VAL A C 1
ATOM 2104 O O . VAL A 1 275 ? 30.348 4.985 -7.446 1.00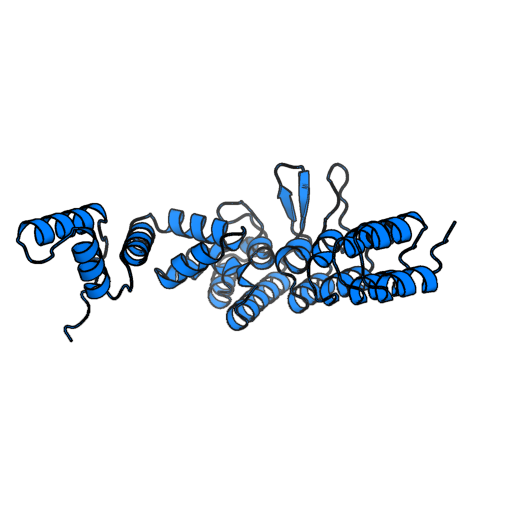 95.75 275 VAL A O 1
ATOM 2107 N N . TRP A 1 276 ? 29.264 6.677 -8.453 1.00 97.06 276 TRP A N 1
ATOM 2108 C CA . TRP A 1 276 ? 29.209 7.544 -7.270 1.00 97.06 276 TRP A CA 1
ATOM 2109 C C . TRP A 1 276 ? 28.508 6.863 -6.087 1.00 97.06 276 TRP A C 1
ATOM 2111 O O . TRP A 1 276 ? 28.983 6.920 -4.950 1.00 97.06 276 TRP A O 1
ATOM 2121 N N . ARG A 1 277 ? 27.425 6.121 -6.354 1.00 96.25 277 ARG A N 1
ATOM 2122 C CA . ARG A 1 277 ? 26.693 5.332 -5.350 1.00 96.25 277 ARG A CA 1
ATOM 2123 C C . ARG A 1 277 ? 27.345 3.990 -5.025 1.00 96.25 277 ARG A C 1
ATOM 2125 O O . ARG A 1 277 ? 26.774 3.228 -4.241 1.00 96.25 277 ARG A O 1
ATOM 2132 N N . ARG A 1 278 ? 28.509 3.671 -5.600 1.00 96.44 278 ARG A N 1
ATOM 2133 C CA . ARG A 1 278 ? 29.220 2.396 -5.404 1.00 96.44 278 ARG A CA 1
ATOM 2134 C C . ARG A 1 278 ? 28.326 1.185 -5.690 1.00 96.44 278 ARG A C 1
ATOM 2136 O O . ARG A 1 278 ? 28.251 0.252 -4.889 1.00 96.44 278 ARG A O 1
ATOM 2143 N N . ARG A 1 279 ? 27.562 1.237 -6.785 1.00 96.56 279 ARG A N 1
ATOM 2144 C CA . ARG A 1 279 ? 26.773 0.089 -7.252 1.00 96.56 279 ARG A CA 1
ATOM 2145 C C . ARG A 1 279 ? 27.707 -1.065 -7.642 1.00 96.56 279 ARG A C 1
ATOM 2147 O O . ARG A 1 279 ? 28.857 -0.815 -8.006 1.00 96.56 279 ARG A O 1
ATOM 2154 N N . PRO A 1 280 ? 27.257 -2.327 -7.521 1.00 92.38 280 PRO A N 1
ATOM 2155 C CA . PRO A 1 280 ? 28.107 -3.470 -7.828 1.00 92.38 280 PRO A CA 1
ATOM 2156 C C . PRO A 1 280 ? 28.548 -3.447 -9.303 1.00 92.38 280 PRO A C 1
ATOM 2158 O O . PRO A 1 280 ? 27.788 -2.966 -10.145 1.00 92.38 280 PRO A O 1
ATOM 2161 N N . PRO A 1 281 ? 29.718 -4.022 -9.653 1.00 93.81 281 PRO A N 1
ATOM 2162 C CA . PRO A 1 281 ? 30.213 -4.048 -11.034 1.00 93.81 281 PRO A CA 1
ATOM 2163 C C . PRO A 1 281 ? 29.201 -4.593 -12.048 1.00 93.81 281 PRO A C 1
ATOM 2165 O O . PRO A 1 281 ? 29.140 -4.108 -13.172 1.00 93.81 281 PRO A O 1
ATOM 2168 N N . ARG A 1 282 ? 28.346 -5.540 -11.633 1.00 95.88 282 ARG A N 1
ATOM 2169 C CA . ARG A 1 282 ? 27.245 -6.053 -12.460 1.00 95.88 282 ARG A CA 1
ATOM 2170 C C . ARG A 1 282 ? 26.277 -4.951 -12.909 1.00 95.88 282 ARG A C 1
ATOM 2172 O O . ARG A 1 282 ? 25.838 -4.988 -14.045 1.00 95.88 282 ARG A O 1
ATOM 2179 N N . THR A 1 283 ? 25.958 -3.974 -12.059 1.00 97.00 283 THR A N 1
ATOM 2180 C CA . THR A 1 283 ? 25.105 -2.834 -12.441 1.00 97.00 283 THR A CA 1
ATOM 2181 C C . THR A 1 283 ? 25.777 -1.974 -13.507 1.00 97.00 283 THR A C 1
ATOM 2183 O O . THR A 1 283 ? 25.114 -1.550 -14.443 1.00 97.00 283 THR A O 1
ATOM 2186 N N . ILE A 1 284 ? 27.089 -1.745 -13.390 1.00 96.38 284 ILE A N 1
ATOM 2187 C CA . ILE A 1 284 ? 27.850 -0.991 -14.396 1.00 96.38 284 ILE A CA 1
ATOM 2188 C C . ILE A 1 284 ? 27.840 -1.736 -15.732 1.00 96.38 284 ILE A C 1
ATOM 2190 O O . ILE A 1 284 ? 27.544 -1.132 -16.754 1.00 96.38 284 ILE A O 1
ATOM 2194 N N . ALA A 1 285 ? 28.091 -3.049 -15.710 1.00 95.94 285 ALA A N 1
ATOM 2195 C CA . ALA A 1 285 ? 28.029 -3.888 -16.905 1.00 95.94 285 ALA A CA 1
ATOM 2196 C C . ALA A 1 285 ? 26.651 -3.819 -17.579 1.00 95.94 285 ALA A C 1
ATOM 2198 O O . ALA A 1 285 ? 26.585 -3.563 -18.770 1.00 95.94 285 ALA A O 1
ATOM 2199 N N . VAL A 1 286 ? 25.561 -3.928 -16.809 1.00 97.12 286 VAL A N 1
ATOM 2200 C CA . VAL A 1 286 ? 24.190 -3.806 -17.337 1.00 97.12 286 VAL A CA 1
ATOM 2201 C C . VAL A 1 286 ? 23.959 -2.467 -18.043 1.00 97.12 286 VAL A C 1
ATOM 2203 O O . VAL A 1 286 ? 23.374 -2.454 -19.119 1.00 97.12 286 VAL A O 1
ATOM 2206 N N . LEU A 1 287 ? 24.415 -1.348 -17.469 1.00 97.31 287 LEU A N 1
ATOM 2207 C CA . LEU A 1 287 ? 24.258 -0.031 -18.099 1.00 97.31 287 LEU A CA 1
ATOM 2208 C C . LEU A 1 287 ? 25.063 0.079 -19.403 1.00 97.31 287 LEU A C 1
ATOM 2210 O O . LEU A 1 287 ? 24.557 0.615 -20.385 1.00 97.31 287 LEU A O 1
ATOM 2214 N N . LEU A 1 288 ? 26.291 -0.449 -19.429 1.00 96.25 288 LEU A N 1
ATOM 2215 C CA . LEU A 1 288 ? 27.129 -0.473 -20.634 1.00 96.25 288 LEU A CA 1
ATOM 2216 C C . LEU A 1 288 ? 26.528 -1.365 -21.727 1.00 96.25 288 LEU A C 1
ATOM 2218 O O . LEU A 1 288 ? 26.466 -0.954 -22.882 1.00 96.25 288 LEU A O 1
ATOM 2222 N N . ASP A 1 289 ? 26.033 -2.548 -21.359 1.00 95.38 289 ASP A N 1
ATOM 2223 C CA . ASP A 1 289 ? 25.352 -3.474 -22.272 1.00 95.38 289 ASP A CA 1
ATOM 2224 C C . ASP A 1 289 ? 24.053 -2.863 -22.826 1.00 95.38 289 ASP A C 1
ATOM 2226 O O . ASP A 1 289 ? 23.674 -3.131 -23.965 1.00 95.38 289 ASP A O 1
ATOM 2230 N N . ALA A 1 290 ? 23.397 -1.996 -22.047 1.00 94.25 290 ALA A N 1
ATOM 2231 C CA . ALA A 1 290 ? 22.238 -1.208 -22.466 1.00 94.25 290 ALA A CA 1
ATOM 2232 C C . ALA A 1 290 ? 22.598 0.021 -23.329 1.00 94.25 290 ALA A C 1
ATOM 2234 O O . ALA A 1 290 ? 21.704 0.759 -23.741 1.00 94.25 290 ALA A O 1
ATOM 2235 N N . GLY A 1 291 ? 23.884 0.243 -23.623 1.00 94.44 291 GLY A N 1
ATOM 2236 C CA . GLY A 1 291 ? 24.354 1.301 -24.518 1.00 94.44 291 GLY A CA 1
ATOM 2237 C C . GLY A 1 291 ? 24.665 2.637 -23.843 1.00 94.44 291 GLY A C 1
ATOM 2238 O O . GLY A 1 291 ? 24.780 3.641 -24.546 1.00 94.44 291 GLY A O 1
ATOM 2239 N N . ALA A 1 292 ? 24.815 2.678 -22.515 1.00 94.44 292 ALA A N 1
ATOM 2240 C CA . ALA A 1 292 ? 25.211 3.903 -21.828 1.00 94.44 292 ALA A CA 1
ATOM 2241 C C . ALA A 1 292 ? 26.621 4.362 -22.277 1.00 94.44 292 ALA A C 1
ATOM 2243 O O . ALA A 1 292 ? 27.570 3.573 -22.199 1.00 94.44 292 ALA A O 1
ATOM 2244 N N . PRO A 1 293 ? 26.783 5.621 -22.727 1.00 93.44 293 PRO A N 1
ATOM 2245 C CA . PRO A 1 293 ? 28.066 6.164 -23.159 1.00 93.44 293 PRO A CA 1
ATOM 2246 C C . PRO A 1 293 ? 29.028 6.374 -21.984 1.00 93.44 293 PRO A C 1
ATOM 2248 O O . PRO A 1 293 ? 28.617 6.753 -20.890 1.00 93.44 293 PRO A O 1
ATOM 2251 N N . ILE A 1 294 ? 30.318 6.122 -22.220 1.00 89.38 294 ILE A N 1
ATOM 2252 C CA . ILE A 1 294 ? 31.388 6.259 -21.213 1.00 89.38 294 ILE A CA 1
ATOM 2253 C C . ILE A 1 294 ? 31.929 7.702 -21.152 1.00 89.38 294 ILE A C 1
ATOM 2255 O O . ILE A 1 294 ? 32.574 8.060 -20.165 1.00 89.38 294 ILE A O 1
ATOM 2259 N N . ASP A 1 295 ? 31.714 8.492 -22.207 1.00 75.62 295 ASP A N 1
ATOM 2260 C CA . ASP A 1 295 ? 32.294 9.821 -22.436 1.00 75.62 295 ASP A CA 1
ATOM 2261 C C . ASP A 1 295 ? 31.504 10.994 -21.835 1.00 75.62 295 ASP A C 1
ATOM 2263 O O . ASP A 1 295 ? 30.255 10.932 -21.753 1.00 75.62 295 ASP A O 1
#

Mean predicted aligned error: 6.85 Å

Secondary structure (DSSP, 8-state):
-PPPPPPPSS--HHHHHHHHHHHHHTTSSSSHHHHHHHHHHHTT-SSHHHHHHHHHHHHS-HHHHHHHHHHHHSSS-HHHHHHHHHH-GGGGGSSHHHHHHHT-HHHHHHHHHH-GGGGTS-BTTTTB-HHHHHHT-GGGSS-HHHHHHHHHHHHHHHHTT--TT-EEE-TT-BEEEHHHIIIIII--HHHHHHHHHTT--SS---TTSBPP-HHHHHTTSS-THHHHHHHHTT--HHHHHHHHHHHTTSS-HHHHHHHHHTT----HHHHHHHHHTT--HHHHHHHHHTT----

Foldseek 3Di:
DDAADAADQQHDPVVLLVQLVVCCVVVVDVDSLVSLCVNCVSNPHNHNVLVVLLNVLRNDDLLVNLQVLLVCQLDVNVVNNVSSCVSPVCSCLPDLLSVLLQLVLVSVVVVCVVPLVLLQFQDGPVRFRSLLSLLSGLLCPDDVVRVVSNLSNNVVSLVSPRQLQGWDADPQQATGGSLCSNQQRRVHLVSNLVSLVSPHQLWQPDPPGHIHCRLLRSLVDLDCNSNLSSLVSPHDQVVLLVSLLSNLLDLHLPNNLSSLVSPRDQECVSLVSNVVSVHPVSNNVSSVVSPYDVD

Sequence (295 aa):
MSEPRSLPPHPDLRHLRDEAKRRRKSGEFPSVALAQLGIAREYGFRSWPRLKFHVEAVTLDATVRAQVLIASATSADLRRARALLDADPALARHDLACACATGEADEVSRRLAARPSAVSEPTGPNGWAPILYACFSRLLRGDAERASRIREVVRLLLAAGADPNAFYVNDDKWLQVALYGAAGIAGDPELTRMLLAAGADPTDDREGLHGNEVLYHACEFPDPTCAMLVIDAGCRQDFVDYDLGRALNFPNAEMVQMFCTHGARADAGHLHQAVWRRRPPRTIAVLLDAGAPID

Radius of gyration: 24.33 Å; Cα contacts (8 Å, |Δi|>4): 497; chains: 1; bounding box: 59×41×77 Å

Solvent-accessible surface area (backbone atoms only — not comparable to full-atom values): 15372 Å² total; per-residue (Å²): 131,81,79,62,50,79,79,59,94,72,46,53,67,67,59,55,54,51,48,16,49,49,40,26,73,75,61,79,22,98,37,50,70,55,22,34,37,51,53,14,46,42,56,68,25,97,34,40,71,57,39,51,50,42,34,60,66,57,58,50,56,68,67,60,48,41,42,51,35,48,56,18,26,59,40,92,42,52,69,58,24,50,53,46,42,75,67,38,61,65,45,38,62,70,45,66,35,35,8,25,36,58,19,35,43,69,58,45,51,55,49,36,74,77,39,59,71,54,42,64,41,65,38,62,91,80,54,39,38,38,58,43,37,29,27,37,11,42,49,51,49,96,36,70,71,45,24,53,29,23,48,48,28,46,52,53,38,46,76,65,65,29,65,40,66,41,63,51,70,50,99,85,42,37,44,47,35,27,55,27,17,16,20,36,64,39,62,34,50,67,53,32,50,53,32,47,77,68,62,28,65,60,49,60,59,57,88,96,44,47,50,46,54,30,57,58,36,12,44,76,46,92,62,44,59,36,34,49,55,37,47,75,69,63,31,49,65,69,57,48,34,55,34,47,61,48,25,53,78,43,90,44,49,65,47,46,45,50,38,42,74,73,64,28,69,47,37,39,67,53,54,51,48,31,60,76,65,64,45,55,70,66,40,55,49,45,38,47,76,55,60,24,49,93,117

Nearest PDB structures (foldseek):
  8tzh-assembly1_A  TM=6.621E-01  e=1.034E+00  Homo sapiens
  7rdr-assembly1_A  TM=2.260E-01  e=4.855E-02  unidentified

pLDDT: mean 93.48, std 7.15, range [46.84, 98.88]